Protein AF-A0A956H972-F1 (afdb_monomer_lite)

Sequence (241 aa):
MAEITTPSLDDAKDNWLVYADALQSAGDPRGELIILNQAVADGSSAADRDAYLDRNADAIFGGLAQHRGAVEIDWKYCVPRCLTLDVGAKDNAAALMKALLGSPLAAAMQTLRVVAKTSLGDRVELGPALSQLKQGLPRSCAELELVDERAKRSRIMSSSDYDPGRNLVDFGKLGALWAIPHLRRLHLWVADTEQVDVGTIDAPELRDFSLLGLRWAEPYNGPTTLGEALGAASWPKLQRL

Secondary structure (DSSP, 8-state):
----PPPPTTS-HHHHHHHHHHHHHTT-THHHHHHHHHHHHTT--THHHHHHHHHTHHHHHGGGGGGGGGEEEEEETTEEEEEEEEEETTS-HHHHHHHHHTSTTGGG--EEEEEEE-GGG--EE-HHHHHHHHHH--TT--EEEEEEHHHHH--SPPPTT----S--EE--BTHHHHT-TT--EEEEEEEEGGG-B--S-B-TT--EEEEEEEE----TTS--HHHHHHHT-B-TT--B-

pLDDT: mean 90.23, std 10.41, range [48.62, 98.56]

Structure (mmCIF, N/CA/C/O backbone):
data_AF-A0A956H972-F1
#
_entry.id   AF-A0A956H972-F1
#
loop_
_atom_site.group_PDB
_atom_site.id
_atom_site.type_symbol
_atom_site.label_atom_id
_atom_site.label_alt_id
_atom_site.label_comp_id
_atom_site.label_asym_id
_atom_site.label_entity_id
_atom_site.label_seq_id
_atom_site.pdbx_PDB_ins_code
_atom_site.Cartn_x
_atom_site.Cartn_y
_atom_site.Cartn_z
_atom_site.occupancy
_atom_site.B_iso_or_equiv
_atom_site.auth_seq_id
_atom_site.auth_comp_id
_atom_site.auth_asym_id
_atom_site.auth_atom_id
_atom_site.pdbx_PDB_model_num
ATOM 1 N N . MET A 1 1 ? -15.464 -17.353 26.629 1.00 53.91 1 MET A N 1
ATOM 2 C CA . MET A 1 1 ? -15.310 -15.963 26.151 1.00 53.91 1 MET A CA 1
ATOM 3 C C . MET A 1 1 ? -16.258 -15.788 24.983 1.00 53.91 1 MET A C 1
ATOM 5 O O . MET A 1 1 ? -16.292 -16.688 24.154 1.00 53.91 1 MET A O 1
ATOM 9 N N . ALA A 1 2 ? -17.072 -14.730 24.963 1.00 63.72 2 ALA A N 1
ATOM 10 C CA . ALA A 1 2 ? -17.919 -14.442 23.807 1.00 63.72 2 ALA A CA 1
ATOM 11 C C . ALA A 1 2 ? -17.026 -14.136 22.596 1.00 63.72 2 ALA A C 1
ATOM 13 O O . ALA A 1 2 ? -16.004 -13.466 22.740 1.00 63.72 2 ALA A O 1
ATOM 14 N N . GLU A 1 3 ? -17.378 -14.671 21.433 1.00 79.00 3 GLU A N 1
ATOM 15 C CA . GLU A 1 3 ? -16.667 -14.395 20.189 1.00 79.00 3 GLU A CA 1
ATOM 16 C C . GLU A 1 3 ? -16.959 -12.950 19.767 1.00 79.00 3 GLU A C 1
ATOM 18 O O . GLU A 1 3 ? -18.101 -12.597 19.467 1.00 79.00 3 GLU A O 1
ATOM 23 N N . ILE A 1 4 ? -15.940 -12.087 19.805 1.00 83.75 4 ILE A N 1
ATOM 24 C CA . ILE A 1 4 ? -16.077 -10.696 19.370 1.00 83.75 4 ILE A CA 1
ATOM 25 C C . ILE A 1 4 ? -16.074 -10.699 17.839 1.00 83.75 4 ILE A C 1
ATOM 27 O O . ILE A 1 4 ? -15.031 -10.877 17.212 1.00 83.75 4 ILE A O 1
ATOM 31 N N . THR A 1 5 ? -17.247 -10.530 17.234 1.00 88.69 5 THR A N 1
ATOM 32 C CA . THR A 1 5 ? -17.393 -10.519 15.772 1.00 88.69 5 THR A CA 1
ATOM 33 C C . THR A 1 5 ? -17.036 -9.140 15.227 1.00 88.69 5 THR A C 1
ATOM 35 O O . THR A 1 5 ? -17.632 -8.142 15.626 1.00 88.69 5 THR A O 1
ATOM 38 N N . THR A 1 6 ? -16.069 -9.076 14.311 1.00 91.12 6 THR A N 1
ATOM 39 C CA . THR A 1 6 ? -15.713 -7.829 13.625 1.00 91.12 6 THR A CA 1
ATOM 40 C C . THR A 1 6 ? -16.837 -7.407 12.666 1.00 91.12 6 THR A C 1
ATOM 42 O O . THR A 1 6 ? -17.263 -8.237 11.859 1.00 91.12 6 THR A O 1
ATOM 45 N N . PRO A 1 7 ? -17.307 -6.145 12.713 1.00 93.31 7 PRO A N 1
ATOM 46 C CA . PRO A 1 7 ? -18.284 -5.628 11.758 1.00 93.31 7 PRO A CA 1
ATOM 47 C C . PRO A 1 7 ? -17.755 -5.639 10.319 1.00 93.31 7 PRO A C 1
ATOM 49 O O . PRO A 1 7 ? -16.543 -5.631 10.079 1.00 93.31 7 PRO A O 1
ATOM 52 N N . SER A 1 8 ? -18.664 -5.593 9.345 1.00 91.31 8 SER A N 1
ATOM 53 C CA . SER A 1 8 ? -18.277 -5.311 7.964 1.00 91.31 8 SER A CA 1
ATOM 54 C C . SER A 1 8 ? -17.708 -3.898 7.864 1.00 91.31 8 SER A C 1
ATOM 56 O O . SER A 1 8 ? -18.135 -2.978 8.564 1.00 91.31 8 SER A O 1
ATOM 58 N N . LEU A 1 9 ? -16.762 -3.688 6.947 1.00 88.12 9 LEU A N 1
ATOM 59 C CA . LEU A 1 9 ? -16.159 -2.373 6.752 1.00 88.12 9 LEU A CA 1
ATOM 60 C C . LEU A 1 9 ? -17.193 -1.304 6.371 1.00 88.12 9 LEU A C 1
ATOM 62 O O . LEU A 1 9 ? -16.989 -0.132 6.671 1.00 88.12 9 LEU A O 1
ATOM 66 N N . ASP A 1 10 ? -18.288 -1.697 5.724 1.00 89.88 10 ASP A N 1
ATOM 67 C CA . ASP A 1 10 ? -19.357 -0.795 5.284 1.00 89.88 10 ASP A CA 1
ATOM 68 C C . ASP A 1 10 ? -20.546 -0.730 6.253 1.00 89.88 10 ASP A C 1
ATOM 70 O O . ASP A 1 10 ? -21.544 -0.076 5.953 1.00 89.88 10 ASP A O 1
ATOM 74 N N . ASP A 1 11 ? -20.439 -1.375 7.418 1.00 92.75 11 ASP A N 1
ATOM 75 C CA . ASP A 1 11 ? -21.449 -1.258 8.467 1.00 92.75 11 ASP A CA 1
ATOM 76 C C . ASP A 1 11 ? -21.508 0.160 9.047 1.00 92.75 11 ASP A C 1
ATOM 78 O O . ASP A 1 11 ? -20.558 0.945 8.982 1.00 92.75 11 ASP A O 1
ATOM 82 N N . ALA A 1 12 ? -22.649 0.476 9.663 1.00 92.56 12 ALA A N 1
ATOM 83 C CA . ALA A 1 12 ? -22.855 1.745 10.341 1.00 92.56 12 ALA A CA 1
ATOM 84 C C . ALA A 1 12 ? -21.833 1.965 11.471 1.00 92.56 12 ALA A C 1
ATOM 86 O O . ALA A 1 12 ? -21.419 1.027 12.156 1.00 92.56 12 ALA A O 1
ATOM 87 N N . LYS A 1 13 ? -21.497 3.238 11.710 1.00 92.12 13 LYS A N 1
ATOM 88 C CA . LYS A 1 13 ? -20.604 3.692 12.790 1.00 92.12 13 LYS A CA 1
ATOM 89 C C . LYS A 1 13 ? -20.943 3.061 14.145 1.00 92.12 13 LYS A C 1
ATOM 91 O O . LYS A 1 13 ? -20.033 2.638 14.849 1.00 92.12 13 LYS A O 1
ATOM 96 N N . ASP A 1 14 ? -22.224 2.947 14.483 1.00 94.12 14 ASP A N 1
ATOM 97 C CA . ASP A 1 14 ? -22.667 2.415 15.777 1.00 94.12 14 ASP A CA 1
ATOM 98 C C . ASP A 1 14 ? -22.217 0.963 16.002 1.00 94.12 14 ASP A C 1
ATOM 100 O O . ASP A 1 14 ? -21.806 0.613 17.107 1.00 94.12 14 ASP A O 1
ATOM 104 N N . ASN A 1 15 ? -22.181 0.134 14.950 1.00 94.94 15 ASN A N 1
ATOM 105 C CA . ASN A 1 15 ? -21.679 -1.241 15.048 1.00 94.94 15 ASN A CA 1
ATOM 106 C C . ASN A 1 15 ? -20.182 -1.264 15.387 1.00 94.94 15 ASN A C 1
ATOM 108 O O . ASN A 1 15 ? -19.725 -2.106 16.161 1.00 94.94 15 ASN A O 1
ATOM 112 N N . TRP A 1 16 ? -19.418 -0.322 14.832 1.00 95.81 16 TRP A N 1
ATOM 113 C CA . TRP A 1 16 ? -17.992 -0.173 15.113 1.00 95.81 16 TRP A CA 1
ATOM 114 C C . TRP A 1 16 ? -17.720 0.343 16.525 1.00 95.81 16 TRP A C 1
ATOM 116 O O . TRP A 1 16 ? -16.741 -0.084 17.130 1.00 95.81 16 TRP A O 1
ATOM 126 N N . LEU A 1 17 ? -18.588 1.197 17.076 1.00 94.88 17 LEU A N 1
ATOM 127 C CA . LEU A 1 17 ? -18.485 1.644 18.468 1.00 94.88 17 LEU A CA 1
ATOM 128 C C . LEU A 1 17 ? -18.781 0.503 19.452 1.00 94.88 17 LEU A C 1
ATOM 130 O O . LEU A 1 17 ? -18.014 0.293 20.384 1.00 94.88 17 LEU A O 1
ATOM 134 N N . VAL A 1 18 ? -19.806 -0.314 19.189 1.00 95.50 18 VAL A N 1
ATOM 135 C CA . VAL A 1 18 ? -20.079 -1.524 19.991 1.00 95.50 18 VAL A CA 1
ATOM 136 C C . VAL A 1 18 ? -18.899 -2.501 19.938 1.00 95.50 18 VAL A C 1
ATOM 138 O O . VAL A 1 18 ? -18.508 -3.084 20.950 1.00 95.50 18 VAL A O 1
ATOM 141 N N . TYR A 1 19 ? -18.298 -2.673 18.759 1.00 96.06 19 TYR A N 1
ATOM 142 C CA . TYR A 1 19 ? -17.095 -3.487 18.603 1.00 96.06 19 TYR A CA 1
ATOM 143 C C . TYR A 1 19 ? -15.891 -2.895 19.356 1.00 96.06 19 TYR A C 1
ATOM 145 O O . TYR A 1 19 ? -15.133 -3.645 19.973 1.00 96.06 19 TYR A O 1
ATOM 153 N N . ALA A 1 20 ? -15.735 -1.568 19.366 1.00 96.69 20 ALA A N 1
ATOM 154 C CA . ALA A 1 20 ? -14.693 -0.882 20.126 1.00 96.69 20 ALA A CA 1
ATOM 155 C C . ALA A 1 20 ? -14.811 -1.141 21.636 1.00 96.69 20 ALA A C 1
ATOM 157 O O . ALA A 1 20 ? -13.814 -1.515 22.256 1.00 96.69 20 ALA A O 1
ATOM 158 N N . ASP A 1 21 ? -16.018 -1.048 22.200 1.00 96.75 21 ASP A N 1
ATOM 159 C CA . ASP A 1 21 ? -16.278 -1.333 23.618 1.00 96.75 21 ASP A CA 1
ATOM 160 C C . ASP A 1 21 ? -15.932 -2.786 23.979 1.00 96.75 21 ASP A C 1
ATOM 162 O O . ASP A 1 21 ? -15.329 -3.068 25.022 1.00 96.75 21 ASP A O 1
ATOM 166 N N . ALA A 1 22 ? -16.274 -3.731 23.097 1.00 95.88 22 ALA A N 1
ATOM 167 C CA . ALA A 1 22 ? -15.943 -5.140 23.284 1.00 95.88 22 ALA A CA 1
ATOM 168 C C . ALA A 1 22 ? -14.423 -5.383 23.253 1.00 95.88 22 ALA A C 1
ATOM 170 O O . ALA A 1 22 ? -13.904 -6.136 24.081 1.00 95.88 22 ALA A O 1
ATOM 171 N N . LEU A 1 23 ? -13.701 -4.721 22.342 1.00 95.75 23 LEU A N 1
ATOM 172 C CA . LEU A 1 23 ? -12.239 -4.781 22.264 1.00 95.75 23 LEU A CA 1
ATOM 173 C C . LEU A 1 23 ? -11.574 -4.170 23.502 1.00 95.75 23 LEU A C 1
ATOM 175 O O . LEU A 1 23 ? -10.694 -4.798 24.090 1.00 95.75 23 LEU A O 1
ATOM 179 N N . GLN A 1 24 ? -12.022 -2.994 23.948 1.00 95.56 24 GLN A N 1
ATOM 180 C CA . GLN A 1 24 ? -11.514 -2.357 25.166 1.00 95.56 24 GLN A CA 1
ATOM 181 C C . GLN A 1 24 ? -11.760 -3.227 26.404 1.00 95.56 24 GLN A C 1
ATOM 183 O O . GLN A 1 24 ? -10.857 -3.405 27.220 1.00 95.56 24 GLN A O 1
ATOM 188 N N . SER A 1 25 ? -12.942 -3.844 26.511 1.00 95.75 25 SER A N 1
ATOM 189 C CA . SER A 1 25 ? -13.268 -4.783 27.595 1.00 95.75 25 SER A CA 1
ATOM 190 C C . SER A 1 25 ? -12.353 -6.014 27.607 1.00 95.75 25 SER A C 1
ATOM 192 O O . SER A 1 25 ? -12.127 -6.608 28.660 1.00 95.75 25 SER A O 1
ATOM 194 N N . ALA A 1 26 ? -11.805 -6.391 26.448 1.00 94.44 26 ALA A N 1
ATOM 195 C CA . ALA A 1 26 ? -10.825 -7.464 26.300 1.00 94.44 26 ALA A CA 1
ATOM 196 C C . ALA A 1 26 ? -9.361 -6.994 26.442 1.00 94.44 26 ALA A C 1
ATOM 198 O O . ALA A 1 26 ? -8.452 -7.820 26.361 1.00 94.44 26 ALA A O 1
ATOM 199 N N . GLY A 1 27 ? -9.118 -5.695 26.656 1.00 94.38 27 GLY A N 1
ATOM 200 C CA . GLY A 1 27 ? -7.778 -5.108 26.736 1.00 94.38 27 GLY A CA 1
ATOM 201 C C . GLY A 1 27 ? -7.071 -4.960 25.385 1.00 94.38 27 GLY A C 1
ATOM 202 O O . GLY A 1 27 ? -5.849 -4.825 25.349 1.00 94.38 27 GLY A O 1
ATOM 203 N N . ASP A 1 28 ? -7.808 -5.003 24.274 1.00 94.81 28 ASP A N 1
ATOM 204 C CA . ASP A 1 28 ? -7.251 -4.859 22.931 1.00 94.81 28 ASP A CA 1
ATOM 205 C C . ASP A 1 28 ? -7.135 -3.370 22.539 1.00 94.81 28 ASP A C 1
ATOM 207 O O . ASP A 1 28 ? -8.152 -2.663 22.497 1.00 94.81 28 ASP A O 1
ATOM 211 N N . PRO A 1 29 ? -5.927 -2.870 22.202 1.00 95.81 29 PRO A N 1
ATOM 212 C CA . PRO A 1 29 ? -5.709 -1.455 21.895 1.00 95.81 29 PRO A CA 1
ATOM 213 C C . PRO A 1 29 ? -6.424 -0.985 20.622 1.00 95.81 29 PRO A C 1
ATOM 215 O O . PRO A 1 29 ? -6.597 0.215 20.403 1.00 95.81 29 PRO A O 1
ATOM 218 N N . ARG A 1 30 ? -6.886 -1.908 19.771 1.00 95.38 30 ARG A N 1
ATOM 219 C CA . ARG A 1 30 ? -7.672 -1.558 18.584 1.00 95.38 30 ARG A CA 1
ATOM 220 C C . ARG A 1 30 ? -9.007 -0.914 18.951 1.00 95.38 30 ARG A C 1
ATOM 222 O O . ARG A 1 30 ? -9.506 -0.133 18.151 1.00 95.38 30 ARG A O 1
ATOM 229 N N . GLY A 1 31 ? -9.560 -1.196 20.135 1.00 96.56 31 GLY A N 1
ATOM 230 C CA . GLY A 1 31 ? -10.814 -0.589 20.586 1.00 96.56 31 GLY A CA 1
ATOM 231 C C . GLY A 1 31 ? -10.709 0.933 20.707 1.00 96.56 31 GLY A C 1
ATOM 232 O O . GLY A 1 31 ? -11.455 1.658 20.060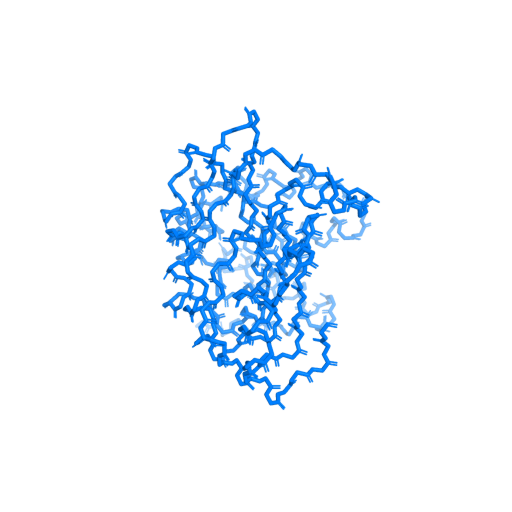 1.00 96.56 31 GLY A O 1
ATOM 233 N N . GLU A 1 32 ? -9.702 1.429 21.428 1.00 97.44 32 GLU A N 1
ATOM 234 C CA . GLU A 1 32 ? -9.441 2.872 21.534 1.00 97.44 32 GLU A CA 1
ATOM 235 C C . GLU A 1 32 ? -9.052 3.490 20.182 1.00 97.44 32 GLU A C 1
ATOM 237 O O . GLU A 1 32 ? -9.477 4.596 19.851 1.00 97.44 32 GLU A O 1
ATOM 242 N N . LEU A 1 33 ? -8.298 2.759 19.351 1.00 96.56 33 LEU A N 1
ATOM 243 C CA . LEU A 1 33 ? -7.940 3.232 18.014 1.00 96.56 33 LEU A CA 1
ATOM 244 C C . LEU A 1 33 ? -9.177 3.516 17.143 1.00 96.56 33 LEU A C 1
ATOM 246 O O . LEU A 1 33 ? -9.157 4.478 16.374 1.00 96.56 33 LEU A O 1
ATOM 250 N N . ILE A 1 34 ? -10.251 2.724 17.264 1.00 96.94 34 ILE A N 1
ATOM 251 C CA . ILE A 1 34 ? -11.520 2.983 16.560 1.00 96.94 34 ILE A CA 1
ATOM 252 C C . ILE A 1 34 ? -12.095 4.336 16.984 1.00 96.94 34 ILE A C 1
ATOM 254 O O . ILE A 1 34 ? -12.459 5.133 16.118 1.00 96.94 34 ILE A O 1
ATOM 258 N N . ILE A 1 35 ? -12.139 4.610 18.291 1.00 96.75 35 ILE A N 1
ATOM 259 C CA . ILE A 1 35 ? -12.663 5.866 18.843 1.00 96.75 35 ILE A CA 1
ATOM 260 C C . ILE A 1 35 ? -11.839 7.059 18.350 1.00 96.75 35 ILE A C 1
ATOM 262 O O . ILE A 1 35 ? -12.397 8.042 17.860 1.00 96.75 35 ILE A O 1
ATOM 266 N N . LEU A 1 36 ? -10.509 6.954 18.399 1.00 96.69 36 LEU A N 1
ATOM 267 C CA . LEU A 1 36 ? -9.606 8.022 17.967 1.00 96.69 36 LEU A CA 1
ATOM 268 C C . LEU A 1 36 ? -9.698 8.282 16.458 1.00 96.69 36 LEU A C 1
ATOM 270 O O . LEU A 1 36 ? -9.784 9.434 16.035 1.00 96.69 36 LEU A O 1
ATOM 274 N N . ASN A 1 37 ? -9.744 7.237 15.627 1.00 95.38 37 ASN A N 1
ATOM 275 C CA . ASN A 1 37 ? -9.936 7.405 14.184 1.00 95.38 37 ASN A CA 1
ATOM 276 C C . ASN A 1 37 ? -11.311 7.987 13.844 1.00 95.38 37 ASN A C 1
ATOM 278 O O . ASN A 1 37 ? -11.423 8.783 12.912 1.00 95.38 37 ASN A O 1
ATOM 282 N N . GLN A 1 38 ? -12.344 7.646 14.613 1.00 93.81 38 GLN A N 1
ATOM 283 C CA . GLN A 1 38 ? -13.660 8.249 14.458 1.00 93.81 38 GLN A CA 1
ATOM 284 C C . GLN A 1 38 ? -13.651 9.740 14.815 1.00 93.81 38 GLN A C 1
ATOM 286 O O . GLN A 1 38 ? -14.208 10.540 14.069 1.00 93.81 38 GLN A O 1
ATOM 291 N N . ALA A 1 39 ? -12.981 10.132 15.901 1.00 94.06 39 ALA A N 1
ATOM 292 C CA . ALA A 1 39 ? -12.839 11.537 16.272 1.00 94.06 39 ALA A CA 1
ATOM 293 C C . ALA A 1 39 ? -12.112 12.345 15.184 1.00 94.06 39 ALA A C 1
ATOM 295 O O . ALA A 1 39 ? -12.525 13.464 14.877 1.00 94.06 39 ALA A O 1
ATOM 296 N N . VAL A 1 40 ? -11.069 11.774 14.567 1.00 94.56 40 VAL A N 1
ATOM 297 C CA . VAL A 1 40 ? -10.359 12.383 13.426 1.00 94.56 40 VAL A CA 1
ATOM 298 C C . VAL A 1 40 ? -11.276 12.521 12.209 1.00 94.56 40 VAL A C 1
ATOM 300 O O . VAL A 1 40 ? -11.302 13.580 11.585 1.00 94.56 40 VAL A O 1
ATOM 303 N N . ALA A 1 41 ? -12.063 11.490 11.886 1.00 91.25 41 ALA A N 1
ATOM 304 C CA . ALA A 1 41 ? -13.043 11.552 10.800 1.00 91.25 41 ALA A CA 1
ATOM 305 C C . ALA A 1 41 ? -14.127 12.621 11.041 1.00 91.25 41 ALA A C 1
ATOM 307 O O . ALA A 1 41 ? -14.580 13.256 10.092 1.00 91.25 41 ALA A O 1
ATOM 308 N N . ASP A 1 42 ? -14.482 12.863 12.306 1.00 92.81 42 ASP A N 1
ATOM 309 C CA . ASP A 1 42 ? -15.418 13.911 12.731 1.00 92.81 42 ASP A CA 1
ATOM 310 C C . ASP A 1 42 ? -14.758 15.313 12.812 1.00 92.81 42 ASP A C 1
ATOM 312 O O . ASP A 1 42 ? -15.407 16.284 13.202 1.00 92.81 42 ASP A O 1
ATOM 316 N N . GLY A 1 43 ? -13.484 15.448 12.415 1.00 93.88 43 GLY A N 1
ATOM 317 C CA . GLY A 1 43 ? -12.764 16.725 12.299 1.00 93.88 43 GLY A CA 1
ATOM 318 C C . GLY A 1 43 ? -11.789 17.051 13.436 1.00 93.88 43 GLY A C 1
ATOM 319 O O . GLY A 1 43 ? -11.241 18.154 13.467 1.00 93.88 43 GLY A O 1
ATOM 320 N N . SER A 1 44 ? -11.551 16.123 14.366 1.00 95.25 44 SER A N 1
ATOM 321 C CA . SER A 1 44 ? -10.557 16.306 15.433 1.00 95.25 44 SER A CA 1
ATOM 322 C C . SER A 1 44 ? -9.121 16.179 14.914 1.00 95.25 44 SER A C 1
ATOM 324 O O . SER A 1 44 ? -8.856 15.606 13.857 1.00 95.25 44 SER A O 1
ATOM 326 N N . SER A 1 45 ? -8.163 16.696 15.687 1.00 94.81 45 SER A N 1
ATOM 327 C CA . SER A 1 45 ? -6.738 16.540 15.381 1.00 94.81 45 SER A CA 1
ATOM 328 C C . SER A 1 45 ? -6.294 15.074 15.442 1.00 94.81 45 SER A C 1
ATOM 330 O O . SER A 1 45 ? -6.700 14.325 16.327 1.00 94.81 45 SER A O 1
ATOM 332 N N . ALA A 1 46 ? -5.385 14.690 14.545 1.00 94.31 46 ALA A N 1
ATOM 333 C CA . ALA A 1 46 ? -4.746 13.374 14.537 1.00 94.31 46 ALA A CA 1
ATOM 334 C C . ALA A 1 46 ? -3.723 13.156 15.669 1.00 94.31 46 ALA A C 1
ATOM 336 O O . ALA A 1 46 ? -3.299 12.024 15.885 1.00 94.31 46 ALA A O 1
ATOM 337 N N . ALA A 1 47 ? -3.338 14.205 16.404 1.00 96.00 47 ALA A N 1
ATOM 338 C CA . ALA A 1 47 ? -2.256 14.142 17.389 1.00 96.00 47 ALA A CA 1
ATOM 339 C C . ALA A 1 47 ? -2.481 13.080 18.482 1.00 96.00 47 ALA A C 1
ATOM 341 O O . ALA A 1 47 ? -1.562 12.323 18.794 1.00 96.00 47 ALA A O 1
ATOM 342 N N . ASP A 1 48 ? -3.699 12.979 19.022 1.00 95.81 48 ASP A N 1
ATOM 343 C CA . ASP A 1 48 ? -4.014 12.007 20.079 1.00 95.81 48 ASP A CA 1
ATOM 344 C C . ASP A 1 48 ? -3.988 10.567 19.554 1.00 95.81 48 ASP A C 1
ATOM 346 O O . ASP A 1 48 ? -3.468 9.668 20.220 1.00 95.81 48 ASP A O 1
ATOM 350 N N . ARG A 1 49 ? -4.480 10.355 18.325 1.00 95.62 49 ARG A N 1
ATOM 351 C CA . ARG A 1 49 ? -4.379 9.072 17.619 1.00 95.62 49 ARG A CA 1
ATOM 352 C C . ARG A 1 49 ? -2.923 8.677 17.416 1.00 95.62 49 ARG A C 1
ATOM 354 O O . ARG A 1 49 ? -2.559 7.542 17.703 1.00 95.62 49 ARG A O 1
ATOM 361 N N . ASP A 1 50 ? -2.099 9.590 16.921 1.00 94.94 50 ASP A N 1
ATOM 362 C CA . ASP A 1 50 ? -0.709 9.291 16.586 1.00 94.94 50 ASP A CA 1
ATOM 363 C C . ASP A 1 50 ? 0.102 8.991 17.857 1.00 94.94 50 ASP A C 1
ATOM 365 O O . ASP A 1 50 ? 0.767 7.959 17.932 1.00 94.94 50 ASP A O 1
ATOM 369 N N . ALA A 1 51 ? -0.086 9.776 18.924 1.00 95.75 51 ALA A N 1
ATOM 370 C CA . ALA A 1 51 ? 0.499 9.491 20.235 1.00 95.75 51 ALA A CA 1
ATOM 371 C C . ALA A 1 51 ? -0.008 8.167 20.846 1.00 95.75 51 ALA A C 1
ATOM 373 O O . ALA A 1 51 ? 0.705 7.500 21.602 1.00 95.75 51 ALA A O 1
ATOM 374 N N . TYR A 1 52 ? -1.252 7.769 20.565 1.00 96.50 52 TYR A N 1
ATOM 375 C CA . TYR A 1 52 ? -1.775 6.467 20.975 1.00 96.50 52 TYR A CA 1
ATOM 376 C C . TYR A 1 52 ? -1.135 5.313 20.195 1.00 96.50 52 TYR A C 1
ATOM 378 O O . TYR A 1 52 ? -0.758 4.310 20.806 1.00 96.50 52 TYR A O 1
ATOM 386 N N . LEU A 1 53 ? -0.975 5.461 18.877 1.00 95.38 53 LEU A N 1
ATOM 387 C CA . LEU A 1 53 ? -0.295 4.487 18.022 1.00 95.38 53 LEU A CA 1
ATOM 388 C C . LEU A 1 53 ? 1.155 4.277 18.466 1.00 95.38 53 LEU A C 1
ATOM 390 O O . LEU A 1 53 ? 1.590 3.131 18.534 1.00 95.38 53 LEU A O 1
ATOM 394 N N . ASP A 1 54 ? 1.867 5.344 18.829 1.00 94.19 54 ASP A N 1
ATOM 395 C CA . ASP A 1 54 ? 3.250 5.256 19.311 1.00 94.19 54 ASP A CA 1
ATOM 396 C C . ASP A 1 54 ? 3.349 4.503 20.644 1.00 94.19 54 ASP A C 1
ATOM 398 O O . ASP A 1 54 ? 4.199 3.630 20.813 1.00 94.19 54 ASP A O 1
ATOM 402 N N . ARG A 1 55 ? 2.437 4.776 21.587 1.00 96.31 55 ARG A N 1
ATOM 403 C CA . ARG A 1 55 ? 2.397 4.079 22.887 1.00 96.31 55 ARG A CA 1
ATOM 404 C C . ARG A 1 55 ? 2.031 2.600 22.776 1.00 96.31 55 ARG A C 1
ATOM 406 O O . ARG A 1 55 ? 2.409 1.825 23.648 1.00 96.31 55 ARG A O 1
ATOM 413 N N . ASN A 1 56 ? 1.299 2.216 21.731 1.00 96.19 56 ASN A N 1
ATOM 414 C CA . ASN A 1 56 ? 0.812 0.851 21.517 1.00 96.19 56 ASN A CA 1
ATOM 415 C C . ASN A 1 56 ? 1.439 0.200 20.275 1.00 96.19 56 ASN A C 1
ATOM 417 O O . ASN A 1 56 ? 0.851 -0.715 19.691 1.00 96.19 56 ASN A O 1
ATOM 421 N N . ALA A 1 57 ? 2.621 0.670 19.862 1.00 95.12 57 ALA A N 1
ATOM 422 C CA . ALA A 1 57 ? 3.214 0.305 18.583 1.00 95.12 57 ALA A CA 1
ATOM 423 C C . ALA A 1 57 ? 3.410 -1.213 18.445 1.00 95.12 57 ALA A C 1
ATOM 425 O O . ALA A 1 57 ? 2.995 -1.798 17.447 1.00 95.12 57 ALA A O 1
ATOM 426 N N . ASP A 1 58 ? 3.951 -1.876 19.466 1.00 94.75 58 ASP A N 1
ATOM 427 C CA . ASP A 1 58 ? 4.207 -3.320 19.420 1.00 94.75 58 ASP A CA 1
ATOM 428 C C . ASP A 1 58 ? 2.919 -4.139 19.264 1.00 94.75 58 ASP A C 1
ATOM 430 O O . ASP A 1 58 ? 2.879 -5.102 18.501 1.00 94.75 58 ASP A O 1
ATOM 434 N N . ALA A 1 59 ? 1.842 -3.739 19.941 1.00 94.38 59 ALA A N 1
ATOM 435 C CA . ALA A 1 59 ? 0.572 -4.455 19.891 1.00 94.38 59 ALA A CA 1
ATOM 436 C C . ALA A 1 59 ? -0.170 -4.243 18.560 1.00 94.38 59 ALA A C 1
ATOM 438 O O . ALA A 1 59 ? -0.809 -5.163 18.054 1.00 94.38 59 ALA A O 1
ATOM 439 N N . ILE A 1 60 ? -0.079 -3.041 17.983 1.00 94.50 60 ILE A N 1
ATOM 440 C CA . ILE A 1 60 ? -0.798 -2.679 16.754 1.00 94.50 60 ILE A CA 1
ATOM 441 C C . ILE A 1 60 ? -0.010 -3.096 15.507 1.00 94.50 60 ILE A C 1
ATOM 443 O O . ILE A 1 60 ? -0.573 -3.675 14.580 1.00 94.50 60 ILE A O 1
ATOM 447 N N . PHE A 1 61 ? 1.294 -2.821 15.477 1.00 94.94 61 PHE A N 1
ATOM 448 C CA . PHE A 1 61 ? 2.152 -3.017 14.308 1.00 94.94 61 PHE A CA 1
ATOM 449 C C . PHE A 1 61 ? 2.930 -4.335 14.357 1.00 94.94 61 PHE A C 1
ATOM 451 O O . PHE A 1 61 ? 3.390 -4.805 13.311 1.00 94.94 61 PHE A O 1
ATOM 458 N N . GLY A 1 62 ? 3.083 -4.960 15.528 1.00 94.69 62 GLY A N 1
ATOM 459 C CA . GLY A 1 62 ? 3.940 -6.133 15.690 1.00 94.69 62 GLY A CA 1
ATOM 460 C C . GLY A 1 62 ? 5.376 -5.824 15.263 1.00 94.69 62 GLY A C 1
ATOM 461 O O . GLY A 1 62 ? 5.922 -4.770 15.581 1.00 94.69 62 GLY A O 1
ATOM 462 N N . GLY A 1 63 ? 5.976 -6.706 14.459 1.00 92.69 63 GLY A N 1
ATOM 463 C CA . GLY A 1 63 ? 7.334 -6.506 13.933 1.00 92.69 63 GLY A CA 1
ATOM 464 C C . GLY A 1 63 ? 7.517 -5.242 13.078 1.00 92.69 63 GLY A C 1
ATOM 465 O O . GLY A 1 63 ? 8.642 -4.775 12.923 1.00 92.69 63 GLY A O 1
ATOM 466 N N . LEU A 1 64 ? 6.433 -4.652 12.560 1.00 95.06 64 LEU A N 1
ATOM 467 C CA . LEU A 1 64 ? 6.489 -3.411 11.783 1.00 95.06 64 LEU A CA 1
ATOM 468 C C . LEU A 1 64 ? 6.725 -2.164 12.657 1.00 95.06 64 LEU A C 1
ATOM 470 O O . LEU A 1 64 ? 7.094 -1.121 12.123 1.00 95.06 64 LEU A O 1
ATOM 474 N N . ALA A 1 65 ? 6.574 -2.256 13.986 1.00 95.69 65 ALA A N 1
ATOM 475 C CA . ALA A 1 65 ? 6.760 -1.128 14.906 1.00 95.69 65 ALA A CA 1
ATOM 476 C C . ALA A 1 65 ? 8.140 -0.459 14.753 1.00 95.69 65 ALA A C 1
ATOM 478 O O . ALA A 1 65 ? 8.246 0.766 14.742 1.00 95.69 65 ALA A O 1
ATOM 479 N N . GLN A 1 66 ? 9.190 -1.256 14.523 1.00 94.06 66 GLN A N 1
ATOM 480 C CA . GLN A 1 66 ? 10.566 -0.774 14.330 1.00 94.06 66 GLN A CA 1
ATOM 481 C C . GLN A 1 66 ? 10.756 0.051 13.046 1.00 94.06 66 GLN A C 1
ATOM 483 O O . GLN A 1 66 ? 11.751 0.757 12.899 1.00 94.06 66 GLN A O 1
ATOM 488 N N . HIS A 1 67 ? 9.798 -0.022 12.122 1.00 94.69 67 HIS A N 1
ATOM 489 C CA . HIS A 1 67 ? 9.829 0.644 10.824 1.00 94.69 67 HIS A CA 1
ATOM 490 C C . HIS A 1 67 ? 8.680 1.647 10.661 1.00 94.69 67 HIS A C 1
ATOM 492 O O . HIS A 1 67 ? 8.326 2.009 9.541 1.00 94.69 67 HIS A O 1
ATOM 498 N N . ARG A 1 68 ? 8.095 2.127 11.769 1.00 91.50 68 ARG A N 1
ATOM 499 C CA . ARG A 1 68 ? 6.932 3.030 11.765 1.00 91.50 68 ARG A CA 1
ATOM 500 C C . ARG A 1 68 ? 7.119 4.260 10.872 1.00 91.50 68 ARG A C 1
ATOM 502 O O . ARG A 1 68 ? 6.184 4.636 10.1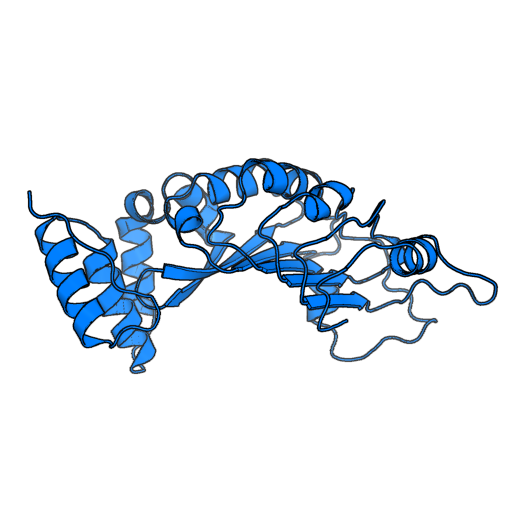74 1.00 91.50 68 ARG A O 1
ATOM 509 N N . GLY A 1 69 ? 8.316 4.849 10.865 1.00 92.62 69 GLY A N 1
ATOM 510 C CA . GLY A 1 69 ? 8.637 6.032 10.058 1.00 92.62 69 GLY A CA 1
ATOM 511 C C . GLY A 1 69 ? 8.633 5.800 8.542 1.00 92.62 69 GLY A C 1
ATOM 512 O O . GLY A 1 69 ? 8.579 6.765 7.791 1.00 92.62 69 GLY A O 1
ATOM 513 N N . ALA A 1 70 ? 8.660 4.542 8.096 1.00 94.94 70 ALA A N 1
ATOM 514 C CA . ALA A 1 70 ? 8.560 4.159 6.689 1.00 94.94 70 ALA A CA 1
ATOM 515 C C . ALA A 1 70 ? 7.115 3.837 6.264 1.00 94.94 70 ALA A C 1
ATOM 517 O O . ALA A 1 70 ? 6.893 3.387 5.144 1.00 94.94 70 ALA A O 1
ATOM 518 N N . VAL A 1 71 ? 6.130 3.993 7.159 1.00 95.44 71 VAL A N 1
ATOM 519 C CA . VAL A 1 71 ? 4.765 3.505 6.939 1.00 95.44 71 VAL A CA 1
ATOM 520 C C . VAL A 1 71 ? 3.732 4.595 7.194 1.00 95.44 71 VAL A C 1
ATOM 522 O O . VAL A 1 71 ? 3.533 5.043 8.326 1.00 95.44 71 VAL A O 1
ATOM 525 N N . GLU A 1 72 ? 2.970 4.926 6.160 1.00 95.81 72 GLU A N 1
ATOM 526 C CA . GLU A 1 72 ? 1.760 5.740 6.260 1.00 95.81 72 GLU A CA 1
ATOM 527 C C . GLU A 1 72 ? 0.525 4.837 6.160 1.00 95.81 72 GLU A C 1
ATOM 529 O O . GLU A 1 72 ? 0.491 3.892 5.369 1.00 95.81 72 GLU A O 1
ATOM 534 N N . ILE A 1 73 ? -0.496 5.109 6.975 1.00 95.69 73 ILE A N 1
ATOM 535 C CA . ILE A 1 73 ? -1.733 4.324 6.983 1.00 95.69 73 ILE A CA 1
ATOM 536 C C . ILE A 1 73 ? -2.921 5.256 6.848 1.00 95.69 73 ILE A C 1
ATOM 538 O O . ILE A 1 73 ? -3.125 6.159 7.658 1.00 95.69 73 ILE A O 1
ATOM 542 N N . ASP A 1 74 ? -3.728 4.958 5.846 1.00 94.94 74 ASP A N 1
ATOM 543 C CA . ASP A 1 74 ? -5.065 5.484 5.681 1.00 94.94 74 ASP A CA 1
ATOM 544 C C . ASP A 1 74 ? -6.060 4.516 6.332 1.00 94.94 74 ASP A C 1
ATOM 546 O O . ASP A 1 74 ? -6.203 3.358 5.921 1.00 94.94 74 ASP A O 1
ATOM 550 N N . TRP A 1 75 ? -6.699 4.985 7.399 1.00 93.19 75 TRP A N 1
ATOM 551 C CA . TRP A 1 75 ? -7.528 4.174 8.281 1.00 93.19 75 TRP A CA 1
ATOM 552 C C . TRP A 1 75 ? -9.009 4.264 7.922 1.00 93.19 75 TRP A C 1
ATOM 554 O O . TRP A 1 75 ? -9.535 5.335 7.626 1.00 93.19 75 TRP A O 1
ATOM 564 N N . LYS A 1 76 ? -9.717 3.147 8.094 1.00 91.50 76 LYS A N 1
ATOM 565 C CA . LYS A 1 76 ? -11.166 3.130 8.303 1.00 91.50 76 LYS A CA 1
ATOM 566 C C . LYS A 1 76 ? -11.443 2.359 9.593 1.00 91.50 76 LYS A C 1
ATOM 568 O O . LYS A 1 76 ? -11.199 1.157 9.665 1.00 91.50 76 LYS A O 1
ATOM 573 N N . TYR A 1 77 ? -11.878 3.074 10.632 1.00 92.50 77 TYR A N 1
ATOM 574 C CA . TYR A 1 77 ? -11.953 2.568 12.011 1.00 92.50 77 TYR A CA 1
ATOM 575 C C . TYR A 1 77 ? -10.587 2.062 12.499 1.00 92.50 77 TYR A C 1
ATOM 577 O O . TYR A 1 77 ? -9.691 2.873 12.685 1.00 92.50 77 TYR A O 1
ATOM 585 N N . CYS A 1 78 ? -10.369 0.757 12.660 1.00 91.62 78 CYS A N 1
ATOM 586 C CA . CYS A 1 78 ? -9.050 0.177 12.961 1.00 91.62 78 CYS A CA 1
ATOM 587 C C . CYS A 1 78 ? -8.469 -0.654 11.806 1.00 91.62 78 CYS A C 1
ATOM 589 O O . CYS A 1 78 ? -7.503 -1.389 12.004 1.00 91.62 78 CYS A O 1
ATOM 591 N N . VAL A 1 79 ? -9.075 -0.597 10.619 1.00 91.94 79 VAL A N 1
ATOM 592 C CA . VAL A 1 79 ? -8.664 -1.381 9.452 1.00 91.94 79 VAL A CA 1
ATOM 593 C C . VAL A 1 79 ? -7.832 -0.500 8.511 1.00 91.94 79 VAL A C 1
ATOM 595 O O . VAL A 1 79 ? -8.283 0.593 8.154 1.00 91.94 79 VAL A O 1
ATOM 598 N N . PRO A 1 80 ? -6.635 -0.944 8.081 1.00 94.06 80 PRO A N 1
ATOM 599 C CA . PRO A 1 80 ? -5.863 -0.247 7.056 1.00 94.06 80 PRO A CA 1
ATOM 600 C C . PRO A 1 80 ? -6.574 -0.339 5.701 1.00 94.06 80 PRO A C 1
ATOM 602 O O . PRO A 1 80 ? -6.583 -1.392 5.062 1.00 94.06 80 PRO A O 1
ATOM 605 N N . ARG A 1 81 ? -7.159 0.764 5.228 1.00 94.12 81 ARG A N 1
ATOM 606 C CA . ARG A 1 81 ? -7.692 0.822 3.861 1.00 94.12 81 ARG A CA 1
ATOM 607 C C . ARG A 1 81 ? -6.536 0.815 2.868 1.00 94.12 81 ARG A C 1
ATOM 609 O O . ARG A 1 81 ? -6.489 -0.023 1.977 1.00 94.12 81 ARG A O 1
ATOM 616 N N . CYS A 1 82 ? -5.571 1.703 3.077 1.00 97.00 82 CYS A N 1
ATOM 617 C CA . CYS A 1 82 ? -4.330 1.736 2.318 1.00 97.00 82 CYS A CA 1
ATOM 618 C C . CYS A 1 82 ? -3.150 1.815 3.281 1.00 97.00 82 CYS A C 1
ATOM 620 O O . CYS A 1 82 ? -3.084 2.717 4.116 1.00 97.00 82 CYS A O 1
ATOM 622 N N . LEU A 1 83 ? -2.204 0.894 3.137 1.00 97.44 83 LEU A N 1
ATOM 623 C CA . LEU A 1 83 ? -0.912 0.961 3.806 1.00 97.44 83 LEU A CA 1
ATOM 624 C C . LEU A 1 83 ? 0.130 1.342 2.756 1.00 97.44 83 LEU A C 1
ATOM 626 O O . LEU A 1 83 ? 0.305 0.647 1.755 1.00 97.44 83 LEU A O 1
ATOM 630 N N . THR A 1 84 ? 0.792 2.470 2.976 1.00 98.19 84 THR A N 1
ATOM 631 C CA . THR A 1 84 ? 1.886 2.948 2.135 1.00 98.19 84 THR A CA 1
ATOM 632 C C . THR A 1 84 ? 3.211 2.613 2.805 1.00 98.19 84 THR A C 1
ATOM 634 O O . THR A 1 84 ? 3.457 3.054 3.924 1.00 98.19 84 THR A O 1
ATOM 637 N N . LEU A 1 85 ? 4.048 1.834 2.124 1.00 98.12 85 LEU A N 1
ATOM 638 C CA . LEU A 1 85 ? 5.426 1.550 2.499 1.00 98.12 85 LEU A CA 1
ATOM 639 C C . LEU A 1 85 ? 6.365 2.427 1.670 1.00 98.12 85 LEU A C 1
ATOM 641 O O . LEU A 1 85 ? 6.502 2.237 0.459 1.00 98.12 85 LEU A O 1
ATOM 645 N N . ASP A 1 86 ? 7.031 3.351 2.340 1.00 97.69 86 ASP A N 1
ATOM 646 C CA . ASP A 1 86 ? 8.078 4.187 1.778 1.00 97.69 86 ASP A CA 1
ATOM 647 C C . ASP A 1 86 ? 9.424 3.452 1.870 1.00 97.69 86 ASP A C 1
ATOM 649 O O . ASP A 1 86 ? 9.830 3.001 2.939 1.00 97.69 86 ASP A O 1
ATOM 653 N N . VAL A 1 87 ? 10.123 3.319 0.743 1.00 97.62 87 VAL A N 1
ATOM 654 C CA . VAL A 1 87 ? 11.415 2.628 0.643 1.00 97.62 87 VAL A CA 1
ATOM 655 C C . VAL A 1 87 ? 12.443 3.585 0.055 1.00 97.62 87 VAL A C 1
ATOM 657 O O . VAL A 1 87 ? 12.315 4.026 -1.087 1.00 97.62 87 VAL A O 1
ATOM 660 N N . GLY A 1 88 ? 13.467 3.921 0.829 1.00 96.75 88 GLY A N 1
ATOM 661 C CA . GLY A 1 88 ? 14.619 4.703 0.399 1.00 96.75 88 GLY A CA 1
ATOM 662 C C . GLY A 1 88 ? 15.799 3.836 -0.041 1.00 96.75 88 GLY A C 1
ATOM 663 O O . GLY A 1 88 ? 15.841 2.626 0.161 1.00 96.75 88 GLY A O 1
ATOM 664 N N . ALA A 1 89 ? 16.816 4.480 -0.616 1.00 95.50 89 ALA A N 1
ATOM 665 C CA . ALA A 1 89 ? 17.999 3.808 -1.165 1.00 95.50 89 ALA A CA 1
ATOM 666 C C . ALA A 1 89 ? 18.846 3.050 -0.124 1.00 95.50 89 ALA A C 1
ATOM 668 O O . ALA A 1 89 ? 19.578 2.126 -0.465 1.00 95.50 89 ALA A O 1
ATOM 669 N N . LYS A 1 90 ? 18.772 3.453 1.150 1.00 94.50 90 LYS A N 1
ATOM 670 C CA . LYS A 1 90 ? 19.532 2.839 2.253 1.00 94.50 90 LYS A CA 1
ATOM 671 C C . LYS A 1 90 ? 18.745 1.765 2.995 1.00 94.50 90 LYS A C 1
ATOM 673 O O . LYS A 1 90 ? 19.294 1.123 3.890 1.00 94.50 90 LYS A O 1
ATOM 678 N N . ASP A 1 91 ? 17.474 1.592 2.653 1.00 96.06 91 ASP A N 1
ATOM 679 C CA . ASP A 1 91 ? 16.610 0.658 3.347 1.00 96.06 91 ASP A CA 1
ATOM 680 C C . ASP A 1 91 ? 16.817 -0.765 2.840 1.00 96.06 91 ASP A C 1
ATOM 682 O O . ASP A 1 91 ? 17.035 -1.022 1.656 1.00 96.06 91 ASP A O 1
ATOM 686 N N . ASN A 1 92 ? 16.671 -1.729 3.745 1.00 96.50 92 ASN A N 1
ATOM 687 C CA . ASN A 1 92 ? 16.551 -3.124 3.352 1.00 96.50 92 ASN A CA 1
ATOM 688 C C . ASN A 1 92 ? 15.101 -3.401 2.928 1.00 96.50 92 ASN A C 1
ATOM 690 O O . ASN A 1 92 ? 14.270 -3.810 3.743 1.00 96.50 92 ASN A O 1
ATOM 694 N N . ALA A 1 93 ? 14.805 -3.179 1.646 1.00 96.38 93 ALA A N 1
ATOM 695 C CA . ALA A 1 93 ? 13.462 -3.302 1.078 1.00 96.38 93 ALA A CA 1
ATOM 696 C C . ALA A 1 93 ? 12.807 -4.671 1.362 1.00 96.38 93 ALA A C 1
ATOM 698 O O . ALA A 1 93 ? 11.627 -4.745 1.709 1.00 96.38 93 ALA A O 1
ATOM 699 N N . ALA A 1 94 ? 13.575 -5.764 1.278 1.00 96.31 94 ALA A N 1
ATOM 700 C CA . ALA A 1 94 ? 13.071 -7.105 1.574 1.00 96.31 94 ALA A CA 1
ATOM 701 C C . ALA A 1 94 ? 12.697 -7.272 3.056 1.00 96.31 94 ALA A C 1
ATOM 703 O O . ALA A 1 94 ? 11.647 -7.838 3.361 1.00 96.31 94 ALA A O 1
ATOM 704 N N . ALA A 1 95 ? 13.526 -6.768 3.977 1.00 96.12 95 ALA A N 1
ATOM 705 C CA . ALA A 1 95 ? 13.235 -6.820 5.409 1.00 96.12 95 ALA A CA 1
ATOM 706 C C . ALA A 1 95 ? 12.011 -5.967 5.774 1.00 96.12 95 ALA A C 1
ATOM 708 O O . ALA A 1 95 ? 11.154 -6.443 6.517 1.00 96.12 95 ALA A O 1
ATOM 709 N N . LEU A 1 96 ? 11.889 -4.766 5.197 1.00 96.88 96 LEU A N 1
ATOM 710 C CA . LEU A 1 96 ? 10.722 -3.898 5.373 1.00 96.88 96 LEU A CA 1
ATOM 711 C C . LEU A 1 96 ? 9.432 -4.580 4.913 1.00 96.88 96 LEU A C 1
ATOM 713 O O . LEU A 1 96 ? 8.469 -4.665 5.673 1.00 96.88 96 LEU A O 1
ATOM 717 N N . MET A 1 97 ? 9.427 -5.122 3.692 1.00 97.38 97 MET A N 1
ATOM 718 C CA . MET A 1 97 ? 8.261 -5.828 3.165 1.00 97.38 97 MET A CA 1
ATOM 719 C C . MET A 1 97 ? 7.918 -7.054 4.015 1.00 97.38 97 MET A C 1
ATOM 721 O O . MET A 1 97 ? 6.753 -7.300 4.310 1.00 97.38 97 MET A O 1
ATOM 725 N N . LYS A 1 98 ? 8.923 -7.808 4.470 1.00 96.25 98 LYS A N 1
ATOM 726 C CA . LYS A 1 98 ? 8.707 -8.955 5.357 1.00 96.25 98 LYS A CA 1
ATOM 727 C C . LYS A 1 98 ? 8.095 -8.538 6.699 1.00 96.25 98 LYS A C 1
ATOM 729 O O . LYS A 1 98 ? 7.182 -9.210 7.172 1.00 96.25 98 LYS A O 1
ATOM 734 N N . ALA A 1 99 ? 8.570 -7.446 7.300 1.00 96.19 99 ALA A N 1
ATOM 735 C CA . ALA A 1 99 ? 8.009 -6.910 8.540 1.00 96.19 99 ALA A CA 1
ATOM 736 C C . ALA A 1 99 ? 6.555 -6.452 8.350 1.00 96.19 99 ALA A C 1
ATOM 738 O O . ALA A 1 99 ? 5.714 -6.720 9.205 1.00 96.19 99 ALA A O 1
ATOM 739 N N . LEU A 1 100 ? 6.249 -5.829 7.208 1.00 96.88 100 LEU A N 1
ATOM 740 C CA . LEU A 1 100 ? 4.896 -5.415 6.843 1.00 96.88 100 LEU A CA 1
ATOM 741 C C . LEU A 1 100 ? 3.970 -6.617 6.691 1.00 96.88 100 LEU A C 1
ATOM 743 O O . LEU A 1 100 ? 2.947 -6.670 7.363 1.00 96.88 100 LEU A O 1
ATOM 747 N N . LEU A 1 101 ? 4.329 -7.596 5.859 1.00 96.00 101 LEU A N 1
ATOM 748 C CA . LEU A 1 101 ? 3.491 -8.774 5.604 1.00 96.00 101 LEU A CA 1
ATOM 749 C C . LEU A 1 101 ? 3.320 -9.657 6.854 1.00 96.00 101 LEU A C 1
ATOM 751 O O . LEU A 1 101 ? 2.327 -10.369 6.967 1.00 96.00 101 LEU A O 1
ATOM 755 N N . GLY A 1 102 ? 4.262 -9.597 7.802 1.00 95.19 102 GLY A N 1
ATOM 756 C CA . GLY A 1 102 ? 4.164 -10.249 9.112 1.00 95.19 102 GLY A CA 1
ATOM 757 C C . GLY A 1 102 ? 3.430 -9.437 10.189 1.00 95.19 102 GLY A C 1
ATOM 758 O O . GLY A 1 102 ? 3.269 -9.927 11.305 1.00 95.19 102 GLY A O 1
ATOM 759 N N . SER A 1 103 ? 3.013 -8.203 9.894 1.00 95.25 103 SER A N 1
ATOM 760 C CA . SER A 1 103 ? 2.300 -7.333 10.832 1.00 95.25 103 SER A CA 1
ATOM 761 C C . SER A 1 103 ? 0.841 -7.773 11.012 1.00 95.25 103 SER A C 1
ATOM 763 O O . SER A 1 103 ? 0.206 -8.164 10.028 1.00 95.25 103 SER A O 1
ATOM 765 N N . PRO A 1 104 ? 0.241 -7.607 12.211 1.00 93.50 104 PRO A N 1
ATOM 766 C CA . PRO A 1 104 ? -1.205 -7.763 12.398 1.00 93.50 104 PRO A CA 1
ATOM 767 C C . PRO A 1 104 ? -2.040 -6.915 11.425 1.00 93.50 104 PRO A C 1
ATOM 769 O O . PRO A 1 104 ? -3.143 -7.307 11.047 1.00 93.50 104 PRO A O 1
ATOM 772 N N . LEU A 1 105 ? -1.500 -5.777 10.978 1.00 92.69 105 LEU A N 1
ATOM 773 C CA . LEU A 1 105 ? -2.158 -4.863 10.045 1.00 92.69 105 LEU A CA 1
ATOM 774 C C . LEU A 1 105 ? -2.316 -5.440 8.635 1.00 92.69 105 LEU A C 1
ATOM 776 O O . LEU A 1 105 ? -3.276 -5.097 7.946 1.00 92.69 105 LEU A O 1
ATOM 780 N N . ALA A 1 106 ? -1.414 -6.327 8.203 1.00 93.62 106 ALA A N 1
ATOM 781 C CA . ALA A 1 106 ? -1.475 -6.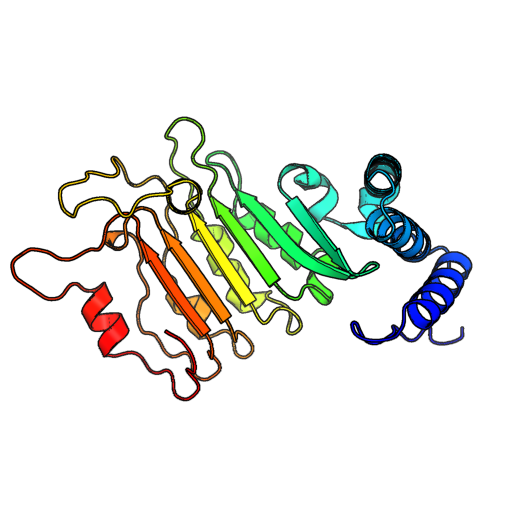895 6.861 1.00 93.62 106 ALA A CA 1
ATOM 782 C C . ALA A 1 106 ? -2.764 -7.698 6.656 1.00 93.62 106 ALA A C 1
ATOM 784 O O . ALA A 1 106 ? -3.408 -7.567 5.621 1.00 93.62 106 ALA A O 1
ATOM 785 N N . ALA A 1 107 ? -3.192 -8.465 7.662 1.00 92.19 107 ALA A N 1
ATOM 786 C CA . ALA A 1 107 ? -4.303 -9.412 7.550 1.00 92.19 107 ALA A CA 1
ATOM 787 C C . ALA A 1 107 ? -5.635 -8.801 7.074 1.00 92.19 107 ALA A C 1
ATOM 789 O O . ALA A 1 107 ? -6.446 -9.516 6.489 1.00 92.19 107 ALA A O 1
ATOM 790 N N . ALA A 1 108 ? -5.860 -7.508 7.328 1.00 90.06 108 ALA A N 1
ATOM 791 C CA . ALA A 1 108 ? -7.075 -6.794 6.937 1.00 90.06 108 ALA A CA 1
ATOM 792 C C . ALA A 1 108 ? -6.825 -5.653 5.935 1.00 90.06 108 ALA A C 1
ATOM 794 O O . ALA A 1 108 ? -7.765 -4.956 5.556 1.00 90.06 108 ALA A O 1
ATOM 795 N N . MET A 1 109 ? -5.578 -5.460 5.494 1.00 94.94 109 MET A N 1
ATOM 796 C CA . MET A 1 109 ? -5.212 -4.421 4.535 1.00 94.94 109 MET A CA 1
ATOM 797 C C . MET A 1 109 ? -5.915 -4.647 3.194 1.00 94.94 109 MET A C 1
ATOM 799 O O . MET A 1 109 ? -5.905 -5.770 2.685 1.00 94.94 109 MET A O 1
ATOM 803 N N . GLN A 1 110 ? -6.482 -3.588 2.611 1.00 95.25 110 GLN A N 1
ATOM 804 C CA . GLN A 1 110 ? -7.163 -3.655 1.307 1.00 95.25 110 GLN A CA 1
ATOM 805 C C . GLN A 1 110 ? -6.256 -3.251 0.142 1.00 95.25 110 GLN A C 1
ATOM 807 O O . GLN A 1 110 ? -6.261 -3.899 -0.908 1.00 95.25 110 GLN A O 1
ATOM 812 N N . THR A 1 111 ? -5.419 -2.241 0.368 1.00 98.00 111 THR A N 1
ATOM 813 C CA . THR A 1 111 ? -4.488 -1.702 -0.624 1.00 98.00 111 THR A CA 1
ATOM 814 C C . THR A 1 111 ? -3.087 -1.619 -0.049 1.00 98.00 111 THR A C 1
ATOM 816 O O . THR A 1 111 ? -2.887 -1.070 1.038 1.00 98.00 111 THR A O 1
ATOM 819 N N . LEU A 1 112 ? -2.116 -2.122 -0.808 1.00 98.50 112 LEU A N 1
ATOM 820 C CA . LEU A 1 112 ? -0.700 -1.914 -0.545 1.00 98.50 112 LEU A CA 1
ATOM 821 C C . LEU A 1 112 ? -0.138 -0.929 -1.563 1.00 98.50 112 LEU A C 1
ATOM 823 O O . LEU A 1 112 ? -0.196 -1.171 -2.767 1.00 98.50 112 LEU A O 1
ATOM 827 N N . ARG A 1 113 ? 0.465 0.155 -1.080 1.00 98.56 113 ARG A N 1
ATOM 828 C CA . ARG A 1 113 ? 1.245 1.079 -1.901 1.00 98.56 113 ARG A CA 1
ATOM 829 C C . ARG A 1 113 ? 2.713 0.977 -1.524 1.00 98.56 113 ARG A C 1
ATOM 831 O O . ARG A 1 113 ? 3.055 1.144 -0.363 1.00 98.56 113 ARG A O 1
ATOM 838 N N . VAL A 1 114 ? 3.586 0.742 -2.494 1.00 98.25 114 VAL A N 1
ATOM 839 C CA . VAL A 1 114 ? 5.041 0.736 -2.308 1.00 98.25 114 VAL A CA 1
ATOM 840 C C . VAL A 1 114 ? 5.622 1.932 -3.046 1.00 98.25 114 VAL A C 1
ATOM 842 O O . VAL A 1 114 ? 5.485 2.034 -4.264 1.00 98.25 114 VAL A O 1
ATOM 845 N N . VAL A 1 115 ? 6.255 2.845 -2.313 1.00 97.69 115 VAL A N 1
ATOM 846 C CA . VAL A 1 115 ? 6.803 4.092 -2.856 1.00 97.69 115 VAL A CA 1
ATOM 847 C C . VAL A 1 115 ? 8.319 4.073 -2.756 1.00 97.69 115 VAL A C 1
ATOM 849 O O . VAL A 1 115 ? 8.875 4.089 -1.662 1.00 97.69 115 VAL A O 1
ATOM 852 N N . ALA A 1 116 ? 9.002 4.106 -3.895 1.00 96.81 116 ALA A N 1
ATOM 853 C CA . ALA A 1 116 ? 10.431 4.368 -3.942 1.00 96.81 116 ALA A CA 1
ATOM 854 C C . ALA A 1 116 ? 10.702 5.863 -3.721 1.00 96.81 116 ALA A C 1
ATOM 856 O O . ALA A 1 116 ? 10.305 6.705 -4.532 1.00 96.81 116 ALA A O 1
ATOM 857 N N . LYS A 1 117 ? 11.399 6.189 -2.629 1.00 95.31 117 LYS A N 1
ATOM 858 C CA . LYS A 1 117 ? 11.844 7.542 -2.274 1.00 95.31 117 LYS A CA 1
ATOM 859 C C . LYS A 1 117 ? 13.253 7.778 -2.796 1.00 95.31 117 LYS A C 1
ATOM 861 O O . LYS A 1 117 ? 14.239 7.399 -2.166 1.00 95.31 117 LYS A O 1
ATOM 866 N N . THR A 1 118 ? 13.358 8.456 -3.929 1.00 90.25 118 THR A N 1
ATOM 867 C CA . THR A 1 118 ? 14.632 8.735 -4.609 1.00 90.25 118 THR A CA 1
ATOM 868 C C . THR A 1 118 ? 15.285 10.035 -4.124 1.00 90.25 118 THR A C 1
ATOM 870 O O . THR A 1 118 ? 15.884 10.772 -4.915 1.00 90.25 118 THR A O 1
ATOM 873 N N . SER A 1 119 ? 15.129 10.373 -2.838 1.00 79.75 119 SER A N 1
ATOM 874 C CA . SER A 1 119 ? 15.716 11.573 -2.229 1.00 79.75 119 SER A CA 1
ATOM 875 C C . SER A 1 119 ? 17.202 11.656 -2.587 1.00 79.75 119 SER A C 1
ATOM 877 O O . SER A 1 119 ? 17.928 10.696 -2.359 1.00 79.75 119 SER A O 1
ATOM 879 N N . LEU A 1 120 ? 17.662 12.796 -3.111 1.00 71.19 120 LEU A N 1
ATOM 880 C CA . LEU A 1 120 ? 19.078 13.068 -3.424 1.00 71.19 120 LEU A CA 1
ATOM 881 C C . LEU A 1 120 ? 19.673 12.321 -4.633 1.00 71.19 120 LEU A C 1
ATOM 883 O O . LEU A 1 120 ? 20.878 12.398 -4.850 1.00 71.19 120 LEU A O 1
ATOM 887 N N . GLY A 1 121 ? 18.852 11.677 -5.467 1.00 81.38 121 GLY A N 1
ATOM 888 C CA . GLY A 1 121 ? 19.340 11.059 -6.704 1.00 81.38 121 GLY A CA 1
ATOM 889 C C . GLY A 1 121 ? 19.937 9.661 -6.523 1.00 81.38 121 GLY A C 1
ATOM 890 O O . GLY A 1 121 ? 20.547 9.142 -7.457 1.00 81.38 121 GLY A O 1
ATOM 891 N N . ASP A 1 122 ? 19.763 9.055 -5.347 1.00 90.38 122 ASP A N 1
ATOM 892 C CA . ASP A 1 122 ? 20.197 7.687 -5.075 1.00 90.38 122 ASP A CA 1
ATOM 893 C C . ASP A 1 122 ? 19.218 6.662 -5.671 1.00 90.38 122 ASP A C 1
ATOM 895 O O . ASP A 1 122 ? 18.004 6.888 -5.737 1.00 90.38 122 ASP A O 1
ATOM 899 N N . ARG A 1 123 ? 19.756 5.512 -6.096 1.00 93.19 123 ARG A N 1
ATOM 900 C CA . ARG A 1 123 ? 18.966 4.400 -6.641 1.00 93.19 123 ARG A CA 1
ATOM 901 C C . ARG A 1 123 ? 18.293 3.607 -5.519 1.00 93.19 123 ARG A C 1
ATOM 903 O O . ARG A 1 123 ? 18.941 3.240 -4.545 1.00 93.19 123 ARG A O 1
ATOM 910 N N . VAL A 1 124 ? 17.015 3.296 -5.699 1.00 96.19 124 VAL A N 1
ATOM 911 C CA . VAL A 1 124 ? 16.180 2.478 -4.815 1.00 96.19 124 VAL A CA 1
ATOM 912 C C . VAL A 1 124 ? 15.907 1.130 -5.475 1.00 96.19 124 VAL A C 1
ATOM 914 O O . VAL A 1 124 ? 15.458 1.071 -6.620 1.00 96.19 124 VAL A O 1
ATOM 917 N N . GLU A 1 125 ? 16.137 0.043 -4.743 1.00 95.88 125 GLU A N 1
ATOM 918 C CA . GLU A 1 125 ? 15.888 -1.321 -5.214 1.00 95.88 125 GLU A CA 1
ATOM 919 C C . GLU A 1 125 ? 14.604 -1.885 -4.591 1.00 95.88 125 GLU A C 1
ATOM 921 O O . GLU A 1 125 ? 14.579 -2.297 -3.432 1.00 95.88 125 GLU A O 1
ATOM 926 N N . LEU A 1 126 ? 13.521 -1.925 -5.370 1.00 96.31 126 LEU A N 1
ATOM 927 C CA . LEU A 1 126 ? 12.242 -2.504 -4.953 1.00 96.31 126 LEU A CA 1
ATOM 928 C C . LEU A 1 126 ? 12.120 -3.992 -5.290 1.00 96.31 126 LEU A C 1
ATOM 930 O O . LEU A 1 126 ? 11.367 -4.695 -4.617 1.00 96.31 126 LEU A O 1
ATOM 934 N N . GLY A 1 127 ? 12.866 -4.498 -6.278 1.00 95.06 127 GLY A N 1
ATOM 935 C CA . GLY A 1 127 ? 12.839 -5.912 -6.677 1.00 95.06 127 GLY A CA 1
ATOM 936 C C . GLY A 1 127 ? 12.865 -6.909 -5.500 1.00 95.06 127 GLY A C 1
ATOM 937 O O . GLY A 1 127 ? 12.004 -7.795 -5.442 1.00 95.06 127 GLY A O 1
ATOM 938 N N . PRO A 1 128 ? 13.765 -6.752 -4.505 1.00 95.00 128 PRO A N 1
ATOM 939 C CA . PRO A 1 128 ? 13.783 -7.606 -3.318 1.00 95.00 128 PRO A CA 1
ATOM 940 C C . PRO A 1 128 ? 12.486 -7.565 -2.495 1.00 95.00 128 PRO A C 1
ATOM 942 O O . PRO A 1 128 ? 12.017 -8.619 -2.067 1.00 95.00 128 PRO A O 1
ATOM 945 N N . ALA A 1 129 ? 11.862 -6.395 -2.313 1.00 95.62 129 ALA A N 1
ATOM 946 C CA . ALA A 1 129 ? 10.561 -6.278 -1.647 1.00 95.62 129 ALA A CA 1
ATOM 947 C C . ALA A 1 129 ? 9.450 -6.961 -2.455 1.00 95.62 129 ALA A C 1
ATOM 949 O O . ALA A 1 129 ? 8.701 -7.775 -1.917 1.00 95.62 129 ALA A O 1
ATOM 950 N N . LEU A 1 130 ? 9.366 -6.686 -3.760 1.00 95.62 130 LEU A N 1
ATOM 951 C CA . LEU A 1 130 ? 8.292 -7.204 -4.613 1.00 95.62 130 LEU A CA 1
ATOM 952 C C . LEU A 1 130 ? 8.332 -8.729 -4.749 1.00 95.62 130 LEU A C 1
ATOM 954 O O . LEU A 1 130 ? 7.283 -9.369 -4.829 1.00 95.62 130 LEU A O 1
ATOM 958 N N . SER A 1 131 ? 9.521 -9.333 -4.661 1.00 93.81 131 SER A N 1
ATOM 959 C CA . SER A 1 131 ? 9.674 -10.792 -4.624 1.00 93.81 131 SER A CA 1
ATOM 960 C C . SER A 1 131 ? 8.937 -11.465 -3.451 1.00 93.81 131 SER A C 1
ATOM 962 O O . SER A 1 131 ? 8.549 -12.629 -3.562 1.00 93.81 131 SER A O 1
ATOM 964 N N . GLN A 1 132 ? 8.694 -10.743 -2.348 1.00 94.06 132 GLN A N 1
ATOM 965 C CA . GLN A 1 132 ? 8.000 -11.266 -1.164 1.00 94.06 132 GLN A CA 1
ATOM 966 C C . GLN A 1 132 ? 6.473 -11.326 -1.347 1.00 94.06 132 GLN A C 1
ATOM 968 O O . GLN A 1 132 ? 5.804 -12.142 -0.709 1.00 94.06 132 GLN A O 1
ATOM 973 N N . LEU A 1 133 ? 5.902 -10.501 -2.235 1.00 93.81 133 LEU A N 1
ATOM 974 C CA . LEU A 1 133 ? 4.448 -10.327 -2.357 1.00 93.81 133 LEU A CA 1
ATOM 975 C C . LEU A 1 133 ? 3.727 -11.605 -2.787 1.00 93.81 133 LEU A C 1
ATOM 977 O O . LEU A 1 133 ? 2.672 -11.926 -2.248 1.00 93.81 133 LEU A O 1
ATOM 981 N N . LYS A 1 134 ? 4.320 -12.388 -3.695 1.00 85.25 134 LYS A N 1
ATOM 982 C CA . LYS A 1 134 ? 3.712 -13.637 -4.183 1.00 85.25 134 LYS A CA 1
ATOM 983 C C . LYS A 1 134 ? 3.411 -14.634 -3.057 1.00 85.25 134 LYS A C 1
ATOM 985 O O . LYS A 1 134 ? 2.474 -15.417 -3.169 1.00 85.25 134 LYS A O 1
ATOM 990 N N . GLN A 1 135 ? 4.223 -14.636 -2.002 1.00 81.62 135 GLN A N 1
ATOM 991 C CA . GLN A 1 135 ? 4.116 -15.607 -0.911 1.00 81.62 135 GLN A CA 1
ATOM 992 C C . GLN A 1 135 ? 3.334 -15.072 0.289 1.00 81.62 135 GLN A C 1
ATOM 994 O O . GLN A 1 135 ? 2.815 -15.870 1.065 1.00 81.62 135 GLN A O 1
ATOM 999 N N . GLY A 1 136 ? 3.265 -13.748 0.453 1.00 88.06 136 GLY A N 1
ATOM 1000 C CA . GLY A 1 136 ? 2.759 -13.137 1.679 1.00 88.06 136 GLY A CA 1
ATOM 1001 C C . GLY A 1 136 ? 1.634 -12.124 1.507 1.00 88.06 136 GLY A C 1
ATOM 1002 O O . GLY A 1 136 ? 1.131 -11.664 2.528 1.00 88.06 136 GLY A O 1
ATOM 1003 N N . LEU A 1 137 ? 1.217 -11.764 0.283 1.00 95.06 137 LEU A N 1
ATOM 1004 C CA . LEU A 1 137 ? 0.124 -10.801 0.124 1.00 95.06 137 LEU A CA 1
ATOM 1005 C C . LEU A 1 137 ? -1.203 -11.411 0.633 1.00 95.06 137 LEU A C 1
ATOM 1007 O O . LEU A 1 137 ? -1.618 -12.476 0.157 1.00 95.06 137 LEU A O 1
ATOM 1011 N N . PRO A 1 138 ? -1.864 -10.776 1.616 1.00 95.31 138 PRO A N 1
ATOM 1012 C CA . PRO A 1 138 ? -3.071 -11.306 2.233 1.00 95.31 138 PRO A CA 1
ATOM 1013 C C . PRO A 1 138 ? -4.264 -11.172 1.289 1.00 95.31 138 PRO A C 1
ATOM 1015 O O . PRO A 1 138 ? -4.388 -10.186 0.575 1.00 95.31 138 PRO A O 1
ATOM 1018 N N . ARG A 1 139 ? -5.206 -12.125 1.350 1.00 95.25 139 ARG A N 1
ATOM 1019 C CA . ARG A 1 139 ? -6.388 -12.162 0.462 1.00 95.25 139 ARG A CA 1
ATOM 1020 C C . ARG A 1 139 ? -7.286 -10.925 0.544 1.00 95.25 139 ARG A C 1
ATOM 1022 O O . ARG A 1 139 ? -8.055 -10.686 -0.383 1.00 95.25 139 ARG A O 1
ATOM 1029 N N . SER A 1 140 ? -7.230 -10.190 1.654 1.00 94.56 140 SER A N 1
ATOM 1030 C CA . SER A 1 140 ? -7.920 -8.909 1.811 1.00 94.56 140 SER A CA 1
ATOM 1031 C C . SER A 1 140 ? -7.353 -7.833 0.882 1.00 94.56 140 SER A C 1
ATOM 1033 O O . SER A 1 140 ? -8.094 -6.938 0.481 1.00 94.56 140 SER A O 1
ATOM 1035 N N . CYS A 1 141 ? -6.070 -7.934 0.517 1.00 97.00 141 CYS A N 1
ATOM 1036 C CA . CYS A 1 141 ? -5.370 -6.951 -0.289 1.00 97.00 141 CYS A CA 1
ATOM 1037 C C . CYS A 1 141 ? -5.520 -7.263 -1.777 1.00 97.00 141 CYS A C 1
ATOM 1039 O O . CYS A 1 141 ? -4.778 -8.054 -2.354 1.00 97.00 141 CYS A O 1
ATOM 1041 N N . ALA A 1 142 ? -6.512 -6.639 -2.405 1.00 97.00 142 ALA A N 1
ATOM 1042 C CA . ALA A 1 142 ? -6.820 -6.841 -3.818 1.00 97.00 142 ALA A CA 1
ATOM 1043 C C . ALA A 1 142 ? -6.214 -5.760 -4.729 1.00 97.00 142 ALA A C 1
ATOM 1045 O O . ALA A 1 142 ? -6.421 -5.808 -5.946 1.00 97.00 142 ALA A O 1
ATOM 1046 N N . GLU A 1 143 ? -5.496 -4.790 -4.159 1.00 98.25 143 GLU A N 1
ATOM 1047 C CA . GLU A 1 143 ? -4.950 -3.634 -4.865 1.00 98.25 143 GLU A CA 1
ATOM 1048 C C . GLU A 1 143 ? -3.475 -3.417 -4.538 1.00 98.25 143 GLU A C 1
ATOM 1050 O O . GLU A 1 143 ? -3.091 -3.364 -3.366 1.00 98.25 143 GLU A O 1
ATOM 1055 N N . LEU A 1 144 ? -2.669 -3.240 -5.583 1.00 98.38 144 LEU A N 1
ATOM 1056 C CA . LEU A 1 144 ? -1.252 -2.931 -5.473 1.00 98.38 144 LEU A CA 1
ATOM 1057 C C . LEU A 1 144 ? -0.917 -1.668 -6.265 1.00 98.38 144 LEU A C 1
ATOM 1059 O O . LEU A 1 144 ? -1.264 -1.530 -7.437 1.00 98.38 144 LEU A O 1
ATOM 1063 N N . GLU A 1 145 ? -0.189 -0.770 -5.620 1.00 98.19 145 GLU A N 1
ATOM 1064 C CA . GLU A 1 145 ? 0.324 0.458 -6.207 1.00 98.19 145 GLU A CA 1
ATOM 1065 C C . GLU A 1 145 ? 1.852 0.472 -6.105 1.00 98.19 145 GLU A C 1
ATOM 1067 O O . GLU A 1 145 ? 2.392 0.434 -5.000 1.00 98.19 145 GLU A O 1
ATOM 1072 N N . LEU A 1 146 ? 2.561 0.543 -7.233 1.00 97.75 146 LEU A N 1
ATOM 1073 C CA . LEU A 1 146 ? 4.023 0.649 -7.265 1.00 97.75 146 LEU A CA 1
ATOM 1074 C C . LEU A 1 146 ? 4.423 2.018 -7.803 1.00 97.75 146 LEU A C 1
ATOM 1076 O O . LEU A 1 146 ? 4.095 2.364 -8.936 1.00 97.75 146 LEU A O 1
ATOM 1080 N N . VAL A 1 147 ? 5.111 2.808 -6.983 1.00 96.25 147 VAL A N 1
ATOM 1081 C CA . VAL A 1 147 ? 5.303 4.238 -7.230 1.00 96.25 147 VAL A CA 1
ATOM 1082 C C . VAL A 1 147 ? 6.783 4.603 -7.212 1.00 96.25 147 VAL A C 1
ATOM 1084 O O . VAL A 1 147 ? 7.430 4.539 -6.172 1.00 96.25 147 VAL A O 1
ATOM 1087 N N . ASP A 1 148 ? 7.296 5.098 -8.333 1.00 94.19 148 ASP A N 1
ATOM 1088 C CA . ASP A 1 148 ? 8.435 6.015 -8.358 1.00 94.19 148 ASP A CA 1
ATOM 1089 C C . ASP A 1 148 ? 7.930 7.402 -7.934 1.00 94.19 148 ASP A C 1
ATOM 1091 O O . ASP A 1 148 ? 7.065 7.993 -8.594 1.00 94.19 148 ASP A O 1
ATOM 1095 N N . GLU A 1 149 ? 8.433 7.943 -6.818 1.00 92.25 149 GLU A N 1
ATOM 1096 C CA . GLU A 1 149 ? 7.945 9.229 -6.312 1.00 92.25 149 GLU A CA 1
ATOM 1097 C C . GLU A 1 149 ? 8.104 10.377 -7.319 1.00 92.25 149 GLU A C 1
ATOM 1099 O O . GLU A 1 149 ? 7.312 11.323 -7.298 1.00 92.25 149 GLU A O 1
ATOM 1104 N N . ARG A 1 150 ? 9.091 10.297 -8.223 1.00 88.69 150 ARG A N 1
ATOM 1105 C CA . ARG A 1 150 ? 9.325 11.310 -9.260 1.00 88.69 150 ARG A CA 1
ATOM 1106 C C . ARG A 1 150 ? 8.163 11.342 -10.240 1.00 88.69 150 ARG A C 1
ATOM 1108 O O . ARG A 1 150 ? 7.684 12.423 -10.581 1.00 88.69 150 ARG A O 1
ATOM 1115 N N . ALA A 1 151 ? 7.669 10.164 -10.622 1.00 87.69 151 ALA A N 1
ATOM 1116 C CA . ALA A 1 151 ? 6.533 10.020 -11.522 1.00 87.69 151 ALA A CA 1
ATOM 1117 C C . ALA A 1 151 ? 5.260 10.618 -10.924 1.00 87.69 151 ALA A C 1
ATOM 1119 O O . ALA A 1 151 ? 4.567 11.395 -11.574 1.00 87.69 151 ALA A O 1
ATOM 1120 N N . LYS A 1 152 ? 5.003 10.340 -9.642 1.00 84.56 152 LYS A N 1
ATOM 1121 C CA . LYS A 1 152 ? 3.825 10.856 -8.932 1.00 84.56 152 LYS A CA 1
ATOM 1122 C C . LYS A 1 152 ? 3.877 12.369 -8.680 1.00 84.56 152 LYS A C 1
ATOM 1124 O O . LYS A 1 152 ? 2.830 13.006 -8.588 1.00 84.56 152 LYS A O 1
ATOM 1129 N N . ARG A 1 153 ? 5.073 12.953 -8.536 1.00 82.50 153 ARG A N 1
ATOM 1130 C CA . ARG A 1 153 ? 5.249 14.403 -8.328 1.00 82.50 153 ARG A CA 1
ATOM 1131 C C . ARG A 1 153 ? 5.112 15.215 -9.613 1.00 82.50 153 ARG A C 1
ATOM 1133 O O . ARG A 1 153 ? 4.772 16.397 -9.525 1.00 82.50 153 ARG A O 1
ATOM 1140 N N . SER A 1 154 ? 5.387 14.628 -10.778 1.00 74.69 154 SER A N 1
ATOM 1141 C CA . SER A 1 154 ? 5.260 15.369 -12.031 1.00 74.69 154 SER A CA 1
ATOM 1142 C C . SER A 1 154 ? 3.797 15.691 -12.318 1.00 74.69 154 SER A C 1
ATOM 1144 O O . SER A 1 154 ? 2.926 14.828 -12.272 1.00 74.69 154 SER A O 1
ATOM 1146 N N . ARG A 1 155 ? 3.529 16.957 -12.638 1.00 67.88 155 ARG A N 1
ATOM 1147 C CA . ARG A 1 155 ? 2.197 17.441 -13.038 1.00 67.88 155 ARG A CA 1
ATOM 1148 C C . ARG A 1 155 ? 2.041 17.566 -14.552 1.00 67.88 155 ARG A C 1
ATOM 1150 O O . ARG A 1 155 ? 1.014 18.051 -15.013 1.00 67.88 155 ARG A O 1
ATOM 1157 N N . ILE A 1 156 ? 3.069 17.201 -15.312 1.00 63.06 156 ILE A N 1
ATOM 1158 C CA . ILE A 1 156 ? 3.135 17.395 -16.758 1.00 63.06 156 ILE A CA 1
ATOM 1159 C C . ILE A 1 156 ? 3.604 16.078 -17.372 1.00 63.06 156 ILE A C 1
ATOM 1161 O O . ILE A 1 156 ? 4.546 15.463 -16.866 1.00 63.06 156 ILE A O 1
ATOM 1165 N N . MET A 1 157 ? 2.941 15.646 -18.447 1.00 58.47 157 MET A N 1
ATOM 1166 C CA . MET A 1 157 ? 3.505 14.629 -19.331 1.00 58.47 157 MET A CA 1
ATOM 1167 C C . MET A 1 157 ? 4.751 15.222 -19.974 1.00 58.47 157 MET A C 1
ATOM 1169 O O . MET A 1 157 ? 4.681 16.255 -20.642 1.00 58.47 157 MET A O 1
ATOM 1173 N N . SER A 1 158 ? 5.895 14.605 -19.723 1.00 60.41 158 SER A N 1
ATOM 1174 C CA . SER A 1 158 ? 7.137 15.063 -20.314 1.00 60.41 158 SER A CA 1
ATOM 1175 C C . SER A 1 158 ? 7.179 14.679 -21.796 1.00 60.41 158 SER A C 1
ATOM 1177 O O . SER A 1 158 ? 6.667 13.630 -22.183 1.00 60.41 158 SER A O 1
ATOM 1179 N N . SER A 1 159 ? 7.761 15.545 -22.635 1.00 60.94 159 SER A N 1
ATOM 1180 C CA . SER A 1 159 ? 8.021 15.234 -24.052 1.00 60.94 159 SER A CA 1
ATOM 1181 C C . SER A 1 159 ? 8.803 13.919 -24.181 1.00 60.94 159 SER A C 1
ATOM 1183 O O . SER A 1 159 ? 9.574 13.583 -23.285 1.00 60.94 159 SER A O 1
ATOM 1185 N N . SER A 1 160 ? 8.693 13.222 -25.314 1.00 59.81 160 SER A N 1
ATOM 1186 C CA . SER A 1 160 ? 9.590 12.108 -25.669 1.00 59.81 160 SER A CA 1
ATOM 1187 C C . SER A 1 160 ? 11.074 12.496 -25.614 1.00 59.81 160 SER A C 1
ATOM 1189 O O . SER A 1 160 ? 11.926 11.642 -25.388 1.00 59.81 160 SER A O 1
ATOM 1191 N N . ASP A 1 161 ? 11.372 13.788 -25.777 1.00 60.56 161 ASP A N 1
ATOM 1192 C CA . ASP A 1 161 ? 12.727 14.350 -25.728 1.00 60.56 161 ASP A CA 1
ATOM 1193 C C . ASP A 1 161 ? 13.184 14.701 -24.298 1.00 60.56 161 ASP A C 1
ATOM 1195 O O . ASP A 1 161 ? 14.296 15.188 -24.092 1.00 60.56 161 ASP A O 1
ATOM 1199 N N . TYR A 1 162 ? 12.324 14.499 -23.295 1.00 65.50 162 TYR A N 1
ATOM 1200 C CA . TYR A 1 162 ? 12.698 14.648 -21.895 1.00 65.50 162 TYR A CA 1
ATOM 1201 C C . TYR A 1 162 ? 13.549 13.461 -21.461 1.00 65.50 162 TYR A C 1
ATOM 1203 O O . TYR A 1 162 ? 13.082 12.325 -21.421 1.00 65.50 162 TYR A O 1
ATOM 1211 N N . ASP A 1 163 ? 14.786 13.753 -21.080 1.00 67.12 163 ASP A N 1
ATOM 1212 C CA . ASP A 1 163 ? 15.645 12.820 -20.367 1.00 67.12 163 ASP A CA 1
ATOM 1213 C C . ASP A 1 163 ? 15.270 12.860 -18.869 1.00 67.12 163 ASP A C 1
ATOM 1215 O O . ASP A 1 163 ? 15.570 13.855 -18.196 1.00 67.12 163 ASP A O 1
ATOM 1219 N N . PRO A 1 164 ? 14.609 11.821 -18.308 1.00 63.53 164 PRO A N 1
ATOM 1220 C CA . PRO A 1 164 ? 14.303 11.755 -16.876 1.00 63.53 164 PRO A CA 1
ATOM 1221 C C . PRO A 1 164 ? 15.564 11.617 -16.001 1.00 63.53 164 PRO A C 1
ATOM 1223 O O . PRO A 1 164 ? 15.461 11.522 -14.771 1.00 63.53 164 PRO A O 1
ATOM 1226 N N . GLY A 1 165 ? 16.750 11.606 -16.615 1.00 70.81 165 GLY A N 1
ATOM 1227 C CA . GLY A 1 165 ? 18.029 11.364 -15.985 1.00 70.81 165 GLY A CA 1
ATOM 1228 C C . GLY A 1 165 ? 18.245 9.878 -15.728 1.00 70.81 165 GLY A C 1
ATOM 1229 O O . GLY A 1 165 ? 17.626 9.002 -16.329 1.00 70.81 165 GLY A O 1
ATOM 1230 N N . ARG A 1 166 ? 19.145 9.571 -14.789 1.00 75.75 166 ARG A N 1
ATOM 1231 C CA . ARG A 1 166 ? 19.447 8.182 -14.421 1.00 75.75 166 ARG A CA 1
ATOM 1232 C C . ARG A 1 166 ? 18.206 7.461 -13.889 1.00 75.75 166 ARG A C 1
ATOM 1234 O O . ARG A 1 166 ? 17.371 8.035 -13.186 1.00 75.75 166 ARG A O 1
ATOM 1241 N N . ASN A 1 167 ? 18.150 6.162 -14.158 1.00 80.38 167 ASN A N 1
ATOM 1242 C CA . ASN A 1 167 ? 17.169 5.260 -13.571 1.00 80.38 167 ASN A CA 1
ATOM 1243 C C . ASN A 1 167 ? 17.440 5.148 -12.066 1.00 80.38 167 ASN A C 1
ATOM 1245 O O . ASN A 1 167 ? 18.474 4.618 -11.657 1.00 80.38 167 ASN A O 1
ATOM 1249 N N . LEU A 1 168 ? 16.529 5.685 -11.253 1.00 91.12 168 LEU A N 1
ATOM 1250 C CA . LEU A 1 168 ? 16.670 5.714 -9.796 1.00 91.12 168 LEU A CA 1
ATOM 1251 C C . LEU A 1 168 ? 15.791 4.690 -9.090 1.00 91.12 168 LEU A C 1
ATOM 1253 O O . LEU A 1 168 ? 15.902 4.552 -7.881 1.00 91.12 168 LEU A O 1
ATOM 1257 N N . VAL A 1 169 ? 14.934 3.970 -9.808 1.00 93.94 169 VAL A N 1
ATOM 1258 C CA . VAL A 1 169 ? 14.095 2.929 -9.217 1.00 93.94 169 VAL A CA 1
ATOM 1259 C C . VAL A 1 169 ? 14.269 1.654 -10.014 1.00 93.94 169 VAL A C 1
ATOM 1261 O O . VAL A 1 169 ? 14.173 1.651 -11.237 1.00 93.94 169 VAL A O 1
ATOM 1264 N N . ASP A 1 170 ? 14.549 0.571 -9.304 1.00 94.25 170 ASP A N 1
ATOM 1265 C CA . ASP A 1 170 ? 14.590 -0.772 -9.856 1.00 94.25 170 ASP A CA 1
ATOM 1266 C C . ASP A 1 170 ? 13.424 -1.584 -9.295 1.00 94.25 170 ASP A C 1
ATOM 1268 O O . ASP A 1 170 ? 13.439 -2.011 -8.137 1.00 94.25 170 ASP A O 1
ATOM 1272 N N . PHE A 1 171 ? 12.401 -1.797 -10.119 1.00 94.06 171 PHE A N 1
ATOM 1273 C CA . PHE A 1 171 ? 11.248 -2.623 -9.765 1.00 94.06 171 PHE A CA 1
ATOM 1274 C C . PHE A 1 171 ? 11.557 -4.130 -9.829 1.00 94.06 171 PHE A C 1
ATOM 1276 O O . PHE A 1 171 ? 10.766 -4.946 -9.360 1.00 94.06 171 PHE A O 1
ATOM 1283 N N . GLY A 1 172 ? 12.707 -4.534 -10.369 1.00 93.06 172 GLY A N 1
ATOM 1284 C CA . GLY A 1 172 ? 13.002 -5.927 -10.666 1.00 93.06 172 GLY A CA 1
ATOM 1285 C C . GLY A 1 172 ? 12.000 -6.534 -11.653 1.00 93.06 172 GLY A C 1
ATOM 1286 O O . GLY A 1 172 ? 11.374 -5.841 -12.452 1.00 93.06 172 GLY A O 1
ATOM 1287 N N . LYS A 1 173 ? 11.848 -7.861 -11.593 1.00 93.69 173 LYS A N 1
ATOM 1288 C CA . LYS A 1 173 ? 10.938 -8.607 -12.471 1.00 93.69 173 LYS A CA 1
ATOM 1289 C C . LYS A 1 173 ? 9.535 -8.652 -11.885 1.00 93.69 173 LYS A C 1
ATOM 1291 O O . LYS A 1 173 ? 9.317 -9.300 -10.859 1.00 93.69 173 LYS A O 1
ATOM 1296 N N . LEU A 1 174 ? 8.568 -8.057 -12.576 1.00 94.38 174 LEU A N 1
ATOM 1297 C CA . LEU A 1 174 ? 7.178 -8.009 -12.120 1.00 94.38 174 LEU A CA 1
ATOM 1298 C C . LEU A 1 174 ? 6.381 -9.279 -12.432 1.00 94.38 174 LEU A C 1
ATOM 1300 O O . LEU A 1 174 ? 5.271 -9.432 -11.930 1.00 94.38 174 LEU A O 1
ATOM 1304 N N . GLY A 1 175 ? 6.960 -10.233 -13.172 1.00 92.75 175 GLY A N 1
ATOM 1305 C CA . GLY A 1 175 ? 6.307 -11.491 -13.553 1.00 92.75 175 GLY A CA 1
ATOM 1306 C C . GLY A 1 175 ? 5.650 -12.257 -12.392 1.00 92.75 175 GLY A C 1
ATOM 1307 O O . GLY A 1 175 ? 4.635 -12.927 -12.564 1.00 92.75 175 GLY A O 1
ATOM 1308 N N . ALA A 1 176 ? 6.203 -12.143 -11.181 1.00 90.88 176 ALA A N 1
ATOM 1309 C CA . ALA A 1 176 ? 5.657 -12.789 -9.989 1.00 90.88 176 ALA A CA 1
ATOM 1310 C C . ALA A 1 176 ? 4.330 -12.179 -9.499 1.00 90.88 176 ALA A C 1
ATOM 1312 O O . ALA A 1 176 ? 3.576 -12.878 -8.821 1.00 90.88 176 ALA A O 1
ATOM 1313 N N . LEU A 1 177 ? 4.046 -10.914 -9.829 1.00 94.25 177 LEU A N 1
ATOM 1314 C CA . LEU A 1 177 ? 2.832 -10.210 -9.407 1.00 94.25 177 LEU A CA 1
ATOM 1315 C C . LEU A 1 177 ? 1.593 -10.717 -10.146 1.00 94.25 177 LEU A C 1
ATOM 1317 O O . LEU A 1 177 ? 0.528 -10.822 -9.545 1.00 94.25 177 LEU A O 1
ATOM 1321 N N . TRP A 1 178 ? 1.741 -11.106 -11.415 1.00 93.81 178 TRP A N 1
ATOM 1322 C CA . TRP A 1 178 ? 0.638 -11.634 -12.227 1.00 93.81 178 TRP A CA 1
ATOM 1323 C C . TRP A 1 178 ? 0.075 -12.943 -11.669 1.00 93.81 178 TRP A C 1
ATOM 1325 O O . TRP A 1 178 ? -1.115 -13.216 -11.773 1.00 93.81 178 TRP A O 1
ATOM 1335 N N . ALA A 1 179 ? 0.915 -13.711 -10.970 1.00 91.12 179 ALA A N 1
ATOM 1336 C CA . ALA A 1 179 ? 0.529 -14.963 -10.333 1.00 91.12 179 ALA A CA 1
ATOM 1337 C C . ALA A 1 179 ? -0.254 -14.791 -9.013 1.00 91.12 179 ALA A C 1
ATOM 1339 O O . ALA A 1 179 ? -0.563 -15.797 -8.372 1.00 91.12 179 ALA A O 1
ATOM 1340 N N . ILE A 1 180 ? -0.541 -13.562 -8.560 1.00 94.88 180 ILE A N 1
ATOM 1341 C CA . ILE A 1 180 ? -1.294 -13.318 -7.321 1.00 94.88 180 ILE A CA 1
ATOM 1342 C C . ILE A 1 180 ? -2.800 -13.485 -7.605 1.00 94.88 180 ILE A C 1
ATOM 1344 O O . ILE A 1 180 ? -3.411 -12.626 -8.239 1.00 94.88 180 ILE A O 1
ATOM 1348 N N . PRO A 1 181 ? -3.454 -14.550 -7.098 1.00 93.44 181 PRO A N 1
ATOM 1349 C CA . PRO A 1 181 ? -4.770 -14.985 -7.580 1.00 93.44 181 PRO A CA 1
ATOM 1350 C C . PRO A 1 181 ? -5.942 -14.122 -7.102 1.00 93.44 181 PRO A C 1
ATOM 1352 O O . PRO A 1 181 ? -7.087 -14.396 -7.431 1.00 93.44 181 PRO A O 1
ATOM 1355 N N . HIS A 1 182 ? -5.702 -13.132 -6.250 1.00 95.31 182 HIS A N 1
ATOM 1356 C CA . HIS A 1 182 ? -6.737 -12.229 -5.745 1.00 95.31 182 HIS A CA 1
ATOM 1357 C C . HIS A 1 182 ? -6.426 -10.763 -6.056 1.00 95.31 182 HIS A C 1
ATOM 1359 O O . HIS A 1 182 ? -7.203 -9.891 -5.666 1.00 95.31 182 HIS A O 1
ATOM 1365 N N . LEU A 1 183 ? -5.328 -10.490 -6.774 1.00 97.00 183 LEU A N 1
ATOM 1366 C CA . LEU A 1 183 ? -4.979 -9.145 -7.201 1.00 97.00 183 LEU A CA 1
ATOM 1367 C C . LEU A 1 183 ? -5.935 -8.717 -8.316 1.00 97.00 183 LEU A C 1
ATOM 1369 O O . LEU A 1 183 ? -5.995 -9.331 -9.379 1.00 97.00 183 LEU A O 1
ATOM 1373 N N . ARG A 1 184 ? -6.713 -7.670 -8.049 1.00 97.94 184 ARG A N 1
ATOM 1374 C CA . ARG A 1 184 ? -7.734 -7.147 -8.964 1.00 97.94 184 ARG A CA 1
ATOM 1375 C C . ARG A 1 184 ? -7.341 -5.809 -9.560 1.00 97.94 184 ARG A C 1
ATOM 1377 O O . ARG A 1 184 ? -7.841 -5.486 -10.635 1.00 97.94 184 ARG A O 1
ATOM 1384 N N . ARG A 1 185 ? -6.491 -5.036 -8.880 1.00 98.38 185 ARG A N 1
ATOM 1385 C CA . ARG A 1 185 ? -6.025 -3.733 -9.358 1.00 98.38 185 ARG A CA 1
ATOM 1386 C C . ARG A 1 185 ? -4.515 -3.607 -9.205 1.00 98.38 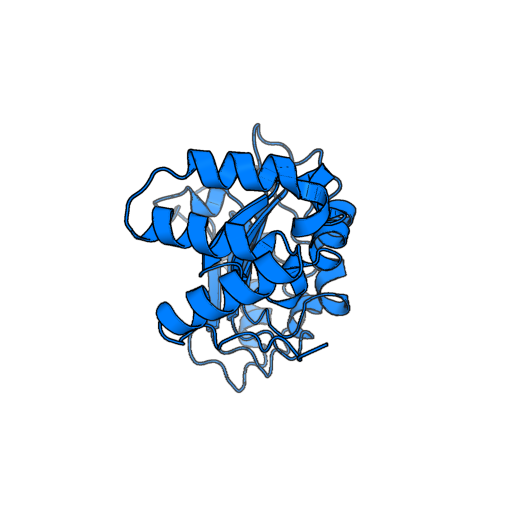185 ARG A C 1
ATOM 1388 O O . ARG A 1 185 ? -3.989 -3.892 -8.131 1.00 98.38 185 ARG A O 1
ATOM 1395 N N . LEU A 1 186 ? -3.840 -3.196 -10.275 1.00 97.81 186 LEU A N 1
ATOM 1396 C CA . LEU A 1 186 ? -2.405 -2.919 -10.273 1.00 97.81 186 LEU A CA 1
ATOM 1397 C C . LEU A 1 186 ? -2.133 -1.598 -10.981 1.00 97.81 186 LEU A C 1
ATOM 1399 O O . LEU A 1 186 ? -2.376 -1.478 -12.181 1.00 97.81 186 LEU A O 1
ATOM 1403 N N . HIS A 1 187 ? -1.579 -0.637 -10.252 1.00 97.50 187 HIS A N 1
ATOM 1404 C CA . HIS A 1 187 ? -1.182 0.656 -10.800 1.00 97.50 187 HIS A CA 1
ATOM 1405 C C . HIS A 1 187 ? 0.324 0.853 -10.662 1.00 97.50 187 HIS A C 1
ATOM 1407 O O . HIS A 1 187 ? 0.899 0.660 -9.588 1.00 97.50 187 HIS A O 1
ATOM 1413 N N . LEU A 1 188 ? 0.958 1.233 -11.766 1.00 95.75 188 LEU A N 1
ATOM 1414 C CA . LEU A 1 188 ? 2.390 1.472 -11.868 1.00 95.75 188 LEU A CA 1
ATOM 1415 C C . LEU A 1 188 ? 2.621 2.943 -12.218 1.00 95.75 188 LEU A C 1
ATOM 1417 O O . LEU A 1 188 ? 2.228 3.392 -13.292 1.00 95.75 188 LEU A O 1
ATOM 1421 N N . TRP A 1 189 ? 3.289 3.685 -11.337 1.00 93.88 189 TRP A N 1
ATOM 1422 C CA . TRP A 1 189 ? 3.791 5.029 -11.623 1.00 93.88 189 TRP A CA 1
ATOM 1423 C C . TRP A 1 189 ? 5.298 4.951 -11.755 1.00 93.88 189 TRP A C 1
ATOM 1425 O O . TRP A 1 189 ? 5.997 4.719 -10.771 1.00 93.88 189 TRP A O 1
ATOM 1435 N N . VAL A 1 190 ? 5.804 5.139 -12.965 1.00 91.19 190 VAL A N 1
ATOM 1436 C CA . VAL A 1 190 ? 7.217 4.937 -13.283 1.00 91.19 190 VAL A CA 1
ATOM 1437 C C . VAL A 1 190 ? 7.779 6.177 -13.958 1.00 91.19 190 VAL A C 1
ATOM 1439 O O . VAL A 1 190 ? 7.105 6.835 -14.747 1.00 91.19 190 VAL A O 1
ATOM 1442 N N . ALA A 1 191 ? 9.010 6.564 -13.625 1.00 88.75 191 ALA A N 1
ATOM 1443 C CA . ALA A 1 191 ? 9.619 7.702 -14.309 1.00 88.75 191 ALA A CA 1
ATOM 1444 C C . ALA A 1 191 ? 9.942 7.345 -15.766 1.00 88.75 191 ALA A C 1
ATOM 1446 O O . ALA A 1 191 ? 9.696 8.143 -16.664 1.00 88.75 191 ALA A O 1
ATOM 1447 N N . ASP A 1 192 ? 10.427 6.129 -16.002 1.00 85.69 192 ASP A N 1
ATOM 1448 C CA . ASP A 1 192 ? 10.731 5.624 -17.334 1.00 85.69 192 ASP A CA 1
ATOM 1449 C C . ASP A 1 192 ? 10.171 4.213 -17.483 1.00 85.69 192 ASP A C 1
ATOM 1451 O O . ASP A 1 192 ? 10.458 3.322 -16.682 1.00 85.69 192 ASP A O 1
ATOM 1455 N N . THR A 1 193 ? 9.350 4.018 -18.503 1.00 86.88 193 THR A N 1
ATOM 1456 C CA . THR A 1 193 ? 8.724 2.724 -18.782 1.00 86.88 193 THR A CA 1
ATOM 1457 C C . THR A 1 193 ? 9.713 1.694 -19.340 1.00 86.88 193 THR A C 1
ATOM 1459 O O . THR A 1 193 ? 9.475 0.502 -19.161 1.00 86.88 193 THR A O 1
ATOM 1462 N N . GLU A 1 194 ? 10.868 2.104 -19.892 1.00 80.00 194 GLU A N 1
ATOM 1463 C CA . GLU A 1 194 ? 11.946 1.179 -20.311 1.00 80.00 194 GLU A CA 1
ATOM 1464 C C . GLU A 1 194 ? 12.513 0.368 -19.132 1.00 80.00 194 GLU A C 1
ATOM 1466 O O . GLU A 1 194 ? 13.104 -0.693 -19.323 1.00 80.00 194 GLU A O 1
ATOM 1471 N N . GLN A 1 195 ? 12.333 0.854 -17.899 1.00 75.75 195 GLN A N 1
ATOM 1472 C CA . GLN A 1 195 ? 12.836 0.216 -16.679 1.00 75.75 195 GLN A CA 1
ATOM 1473 C C . GLN A 1 195 ? 11.982 -0.966 -16.215 1.00 75.75 195 GLN A C 1
ATOM 1475 O O . GLN A 1 195 ? 12.393 -1.705 -15.318 1.00 75.75 195 GLN A O 1
ATOM 1480 N N . VAL A 1 196 ? 10.772 -1.115 -16.753 1.00 88.62 196 VAL A N 1
ATOM 1481 C CA . VAL A 1 196 ? 9.791 -2.049 -16.211 1.00 88.62 196 VAL A CA 1
ATOM 1482 C C . VAL A 1 196 ? 9.882 -3.379 -16.946 1.00 88.62 196 VAL A C 1
ATOM 1484 O O . VAL A 1 196 ? 9.356 -3.540 -18.045 1.00 88.62 196 VAL A O 1
ATOM 1487 N N . ASP A 1 197 ? 10.496 -4.371 -16.302 1.00 91.50 197 ASP A N 1
ATOM 1488 C CA . ASP A 1 197 ? 10.394 -5.761 -16.743 1.00 91.50 197 ASP A CA 1
ATOM 1489 C C . ASP A 1 197 ? 9.058 -6.349 -16.268 1.00 91.50 197 ASP A C 1
ATOM 1491 O O . ASP A 1 197 ? 8.940 -6.924 -15.179 1.00 91.50 197 ASP A O 1
ATOM 1495 N N . VAL A 1 198 ? 8.025 -6.177 -17.096 1.00 92.06 198 VAL A N 1
ATOM 1496 C CA . VAL A 1 198 ? 6.706 -6.778 -16.862 1.00 92.06 198 VAL A CA 1
ATOM 1497 C C . VAL A 1 198 ? 6.707 -8.297 -17.062 1.00 92.06 198 VAL A C 1
ATOM 1499 O O . VAL A 1 198 ? 5.835 -8.972 -16.524 1.00 92.06 198 VAL A O 1
ATOM 1502 N N . GLY A 1 199 ? 7.683 -8.872 -17.771 1.00 91.94 199 GLY A N 1
ATOM 1503 C CA . GLY A 1 199 ? 7.687 -10.289 -18.136 1.00 91.94 199 GLY A CA 1
ATOM 1504 C C . GLY A 1 199 ? 6.437 -10.730 -18.914 1.00 91.94 199 GLY A C 1
ATOM 1505 O O . GLY A 1 199 ? 5.760 -9.934 -19.560 1.00 91.94 199 GLY A O 1
ATOM 1506 N N . THR A 1 200 ? 6.120 -12.026 -18.855 1.00 93.44 200 THR A N 1
ATOM 1507 C CA . THR A 1 200 ? 4.864 -12.561 -19.402 1.00 93.44 200 THR A CA 1
ATOM 1508 C C . THR A 1 200 ? 3.709 -12.241 -18.465 1.00 93.44 200 THR A C 1
ATOM 1510 O O . THR A 1 200 ? 3.723 -12.642 -17.300 1.00 93.44 200 THR A O 1
ATOM 1513 N N . ILE A 1 201 ? 2.699 -11.554 -18.990 1.00 94.81 201 ILE A N 1
ATOM 1514 C CA . ILE A 1 201 ? 1.533 -11.132 -18.222 1.00 94.81 201 ILE A CA 1
ATOM 1515 C C . ILE A 1 201 ? 0.407 -12.157 -18.396 1.00 94.81 201 ILE A C 1
ATOM 1517 O O . ILE A 1 201 ? -0.240 -12.227 -19.443 1.00 94.81 201 ILE A O 1
ATOM 1521 N N . ASP A 1 202 ? 0.171 -12.935 -17.342 1.00 94.00 202 ASP A N 1
ATOM 1522 C CA . ASP A 1 202 ? -1.000 -13.801 -17.186 1.00 94.00 202 ASP A CA 1
ATOM 1523 C C . ASP A 1 202 ? -1.744 -13.396 -15.911 1.00 94.00 202 ASP A C 1
ATOM 1525 O O . ASP A 1 202 ? -1.361 -13.782 -14.807 1.00 94.00 202 ASP A O 1
ATOM 1529 N N . ALA A 1 203 ? -2.757 -12.540 -16.062 1.00 93.12 203 ALA A N 1
ATOM 1530 C CA . ALA A 1 203 ? -3.428 -11.864 -14.956 1.00 93.12 203 ALA A CA 1
ATOM 1531 C C . ALA A 1 203 ? -4.954 -12.098 -15.010 1.00 93.12 203 ALA A C 1
ATOM 1533 O O . ALA A 1 203 ? -5.730 -11.167 -15.248 1.00 93.12 203 ALA A O 1
ATOM 1534 N N . PRO A 1 204 ? -5.426 -13.341 -14.781 1.00 92.44 204 PRO A N 1
ATOM 1535 C CA . PRO A 1 204 ? -6.815 -13.737 -15.029 1.00 92.44 204 PRO A CA 1
ATOM 1536 C C . PRO A 1 204 ? -7.846 -13.049 -14.127 1.00 92.44 204 PRO A C 1
ATOM 1538 O O . PRO A 1 204 ? -9.029 -12.995 -14.465 1.00 92.44 204 PRO A O 1
ATOM 1541 N N . GLU A 1 205 ? -7.415 -12.529 -12.978 1.00 95.19 205 GLU A N 1
ATOM 1542 C CA . GLU A 1 205 ? -8.280 -11.872 -11.993 1.00 95.19 205 GLU A CA 1
ATOM 1543 C C . GLU A 1 205 ? -8.174 -10.344 -12.007 1.00 95.19 205 GLU A C 1
ATOM 1545 O O . GLU A 1 205 ? -8.976 -9.673 -11.346 1.00 95.19 205 GLU A O 1
ATOM 1550 N N . LEU A 1 206 ? -7.233 -9.794 -12.783 1.00 97.06 206 LEU A N 1
ATOM 1551 C CA . LEU A 1 206 ? -7.004 -8.359 -12.871 1.00 97.06 206 LEU A CA 1
ATOM 1552 C C . LEU A 1 206 ? -8.154 -7.686 -13.628 1.00 97.06 206 LEU A C 1
ATOM 1554 O O . LEU A 1 206 ? -8.590 -8.143 -14.685 1.00 97.06 206 LEU A O 1
ATOM 1558 N N . ARG A 1 207 ? -8.668 -6.601 -13.052 1.00 97.81 207 ARG A N 1
ATOM 1559 C CA . ARG A 1 207 ? -9.816 -5.832 -13.552 1.00 97.81 207 ARG A CA 1
ATOM 1560 C C . ARG A 1 207 ? -9.455 -4.393 -13.886 1.00 97.81 207 ARG A C 1
ATOM 1562 O O . ARG A 1 207 ? -10.089 -3.809 -14.758 1.00 97.81 207 ARG A O 1
ATOM 1569 N N . ASP A 1 208 ? -8.465 -3.842 -13.196 1.00 97.94 208 ASP A N 1
ATOM 1570 C CA . ASP A 1 208 ? -7.961 -2.487 -13.401 1.00 97.94 208 ASP A CA 1
ATOM 1571 C C . ASP A 1 208 ? -6.435 -2.554 -13.486 1.00 97.94 208 ASP A C 1
ATOM 1573 O O . ASP A 1 208 ? -5.772 -3.040 -12.563 1.00 97.94 208 ASP A O 1
ATOM 1577 N N . PHE A 1 209 ? -5.890 -2.107 -14.607 1.00 96.94 209 PHE A N 1
ATOM 1578 C CA . PHE A 1 209 ? -4.460 -1.931 -14.786 1.00 96.94 209 PHE A CA 1
ATOM 1579 C C . PHE A 1 209 ? -4.209 -0.497 -15.225 1.00 96.94 209 PHE A C 1
ATOM 1581 O O . PHE A 1 209 ? -4.945 0.029 -16.051 1.00 96.94 209 PHE A O 1
ATOM 1588 N N . SER A 1 210 ? -3.170 0.134 -14.685 1.00 94.62 210 SER A N 1
ATOM 1589 C CA . SER A 1 210 ? -2.676 1.390 -15.239 1.00 94.62 210 SER A CA 1
ATOM 1590 C C . SER A 1 210 ? -1.158 1.444 -15.185 1.00 94.62 210 SER A C 1
ATOM 1592 O O . SER A 1 210 ? -0.533 1.036 -14.202 1.00 94.62 210 SER A O 1
ATOM 1594 N N . LEU A 1 211 ? -0.571 1.963 -16.260 1.00 92.88 211 LEU A N 1
ATOM 1595 C CA . LEU A 1 211 ? 0.852 2.243 -16.364 1.00 92.88 211 LEU A CA 1
ATOM 1596 C C . LEU A 1 211 ? 1.036 3.713 -16.733 1.00 92.88 211 LEU A C 1
ATOM 1598 O O . LEU A 1 211 ? 0.774 4.136 -17.858 1.00 92.88 211 LEU A O 1
ATOM 1602 N N . LEU A 1 212 ? 1.497 4.490 -15.763 1.00 89.56 212 LEU A N 1
ATOM 1603 C CA . LEU A 1 212 ? 1.728 5.920 -15.882 1.00 89.56 212 LEU A CA 1
ATOM 1604 C C . LEU A 1 212 ? 3.234 6.178 -15.889 1.00 89.56 212 LEU A C 1
ATOM 1606 O O . LEU A 1 212 ? 3.896 6.108 -14.855 1.00 89.56 212 LEU A O 1
ATOM 1610 N N . GLY A 1 213 ? 3.761 6.459 -17.079 1.00 87.44 213 GLY A N 1
ATOM 1611 C CA . GLY A 1 213 ? 5.156 6.821 -17.317 1.00 87.44 213 GLY A CA 1
ATOM 1612 C C . GLY A 1 213 ? 5.349 8.332 -17.443 1.00 87.44 213 GLY A C 1
ATOM 1613 O O . GLY A 1 213 ? 4.545 8.971 -18.120 1.00 87.44 213 GLY A O 1
ATOM 1614 N N . LEU A 1 214 ? 6.422 8.912 -16.882 1.00 83.69 214 LEU A N 1
ATOM 1615 C CA . LEU A 1 214 ? 6.851 10.261 -17.312 1.00 83.69 214 LEU A CA 1
ATOM 1616 C C . LEU A 1 214 ? 7.441 10.227 -18.716 1.00 83.69 214 LEU A C 1
ATOM 1618 O O . LEU A 1 214 ? 7.182 11.127 -19.511 1.00 83.69 214 LEU A O 1
ATOM 1622 N N . ARG A 1 215 ? 8.218 9.179 -18.999 1.00 82.12 215 ARG A N 1
ATOM 1623 C CA . ARG A 1 215 ? 8.748 8.847 -20.316 1.00 82.12 215 ARG A CA 1
ATOM 1624 C C . ARG A 1 215 ? 8.148 7.523 -20.779 1.00 82.12 215 ARG A C 1
ATOM 1626 O O . ARG A 1 215 ? 8.255 6.496 -20.096 1.00 82.12 215 ARG A O 1
ATOM 1633 N N . TRP A 1 216 ? 7.522 7.562 -21.949 1.00 80.00 216 TRP A N 1
ATOM 1634 C CA . TRP A 1 216 ? 7.114 6.360 -22.659 1.00 80.00 216 TRP A CA 1
ATOM 1635 C C . TRP A 1 216 ? 8.258 5.857 -23.536 1.00 80.00 216 TRP A C 1
ATOM 1637 O O . TRP A 1 216 ? 8.870 6.615 -24.288 1.00 80.00 216 TRP A O 1
ATOM 1647 N N . ALA A 1 217 ? 8.544 4.571 -23.396 1.00 65.06 217 ALA A N 1
ATOM 1648 C CA . ALA A 1 217 ? 9.468 3.814 -24.207 1.00 65.06 217 ALA A CA 1
ATOM 1649 C C . ALA A 1 217 ? 8.852 3.636 -25.599 1.00 65.06 217 ALA A C 1
ATOM 1651 O O . ALA A 1 217 ? 8.245 2.606 -25.889 1.00 65.06 217 ALA A O 1
ATOM 1652 N N . GLU A 1 218 ? 8.950 4.652 -26.446 1.00 60.6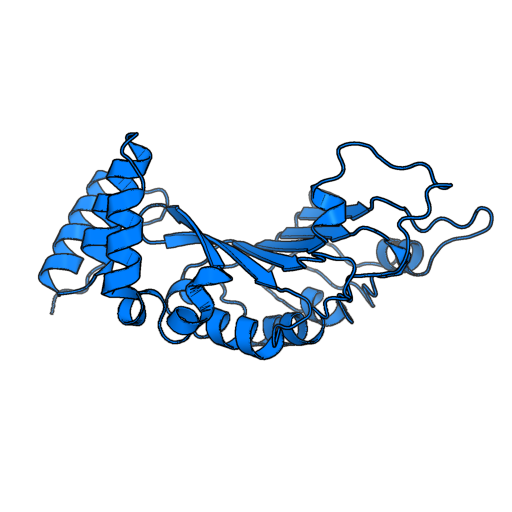2 218 GLU A N 1
ATOM 1653 C CA . GLU A 1 218 ? 8.723 4.517 -27.882 1.00 60.62 218 GLU A CA 1
ATOM 1654 C C . GLU A 1 218 ? 9.998 4.970 -28.598 1.00 60.62 218 GLU A C 1
ATOM 1656 O O . GLU A 1 218 ? 10.300 6.166 -28.632 1.00 60.62 218 GLU A O 1
ATOM 1661 N N . PRO A 1 219 ? 10.805 4.057 -29.166 1.00 52.88 219 PRO A N 1
ATOM 1662 C CA . PRO A 1 219 ? 11.769 4.465 -30.161 1.00 52.88 219 PRO A CA 1
ATOM 1663 C C . PRO A 1 219 ? 10.988 4.936 -31.388 1.00 52.88 219 PRO A C 1
ATOM 1665 O O . PRO A 1 219 ? 10.008 4.313 -31.792 1.00 52.88 219 PRO A O 1
ATOM 1668 N N . TYR A 1 220 ? 11.486 5.979 -32.050 1.00 52.25 220 TYR A N 1
ATOM 1669 C CA . TYR A 1 220 ? 10.926 6.502 -33.301 1.00 52.25 220 TYR A CA 1
ATOM 1670 C C . TYR A 1 220 ? 10.766 5.441 -34.426 1.00 52.25 220 TYR A C 1
ATOM 1672 O O . TYR A 1 220 ? 10.174 5.758 -35.450 1.00 52.25 220 TYR A O 1
ATOM 1680 N N . ASN A 1 221 ? 11.262 4.198 -34.261 1.00 48.62 221 ASN A N 1
ATOM 1681 C CA . ASN A 1 221 ? 11.317 3.151 -35.292 1.00 48.62 221 ASN A CA 1
ATOM 1682 C C . ASN A 1 221 ? 11.036 1.698 -34.804 1.00 48.62 221 ASN A C 1
ATOM 1684 O O . ASN A 1 221 ? 11.656 0.769 -35.324 1.00 48.62 221 ASN A O 1
ATOM 1688 N N . GLY A 1 222 ? 10.137 1.438 -33.842 1.00 52.88 222 GLY A N 1
ATOM 1689 C CA . GLY A 1 222 ? 9.682 0.052 -33.590 1.00 52.88 222 GLY A CA 1
ATOM 1690 C C . GLY A 1 222 ? 8.941 -0.204 -32.270 1.00 52.88 222 GLY A C 1
ATOM 1691 O O . GLY A 1 222 ? 8.963 0.649 -31.386 1.00 52.88 222 GLY A O 1
ATOM 1692 N N . PRO A 1 223 ? 8.285 -1.373 -32.119 1.00 55.75 223 PRO A N 1
ATOM 1693 C CA . PRO A 1 223 ? 7.650 -1.757 -30.862 1.00 55.75 223 PRO A CA 1
ATOM 1694 C C . PRO A 1 223 ? 8.708 -2.002 -29.776 1.00 55.75 223 PRO A C 1
ATOM 1696 O O . PRO A 1 223 ? 9.777 -2.552 -30.042 1.00 55.75 223 PRO A O 1
ATOM 1699 N N . THR A 1 224 ? 8.423 -1.583 -28.544 1.00 68.50 224 THR A N 1
ATOM 1700 C CA . THR A 1 224 ? 9.261 -1.911 -27.384 1.00 68.50 224 THR A CA 1
ATOM 1701 C C . THR A 1 224 ? 8.883 -3.254 -26.791 1.00 68.50 224 THR A C 1
ATOM 1703 O O . THR A 1 224 ? 7.744 -3.697 -26.920 1.00 68.50 224 THR A O 1
ATOM 1706 N N . THR A 1 225 ? 9.818 -3.870 -26.064 1.00 78.81 225 THR A N 1
ATOM 1707 C CA . THR A 1 225 ? 9.569 -5.094 -25.283 1.00 78.81 225 THR A CA 1
ATOM 1708 C C . THR A 1 225 ? 8.356 -4.951 -24.362 1.00 78.81 225 THR A C 1
ATOM 1710 O O . THR A 1 225 ? 7.621 -5.912 -24.154 1.00 78.81 225 THR A O 1
ATOM 1713 N N . LEU A 1 226 ? 8.107 -3.742 -23.849 1.00 85.44 226 LEU A N 1
ATOM 1714 C CA . LEU A 1 226 ? 6.932 -3.429 -23.047 1.00 85.44 226 LEU A CA 1
ATOM 1715 C C . LEU A 1 226 ? 5.645 -3.392 -23.877 1.00 85.44 226 LEU A C 1
ATOM 1717 O O . LEU A 1 226 ? 4.662 -4.015 -23.484 1.00 85.44 226 LEU A O 1
ATOM 1721 N N . GLY A 1 227 ? 5.643 -2.699 -25.020 1.00 84.75 227 GLY A N 1
ATOM 1722 C CA . GLY A 1 227 ? 4.492 -2.672 -25.926 1.00 84.75 227 GLY A CA 1
ATOM 1723 C C . GLY A 1 227 ? 4.116 -4.070 -26.428 1.00 84.75 227 GLY A C 1
ATOM 1724 O O . GLY A 1 227 ? 2.939 -4.429 -26.433 1.00 84.75 227 GLY A O 1
ATOM 1725 N N . GLU A 1 228 ? 5.111 -4.893 -26.768 1.00 87.50 228 GLU A N 1
ATOM 1726 C CA . GLU A 1 228 ? 4.915 -6.297 -27.147 1.00 87.50 228 GLU A CA 1
ATOM 1727 C C . GLU A 1 228 ? 4.352 -7.129 -25.990 1.00 87.50 228 GLU A C 1
ATOM 1729 O O . GLU A 1 228 ? 3.387 -7.870 -26.182 1.00 87.50 228 GLU A O 1
ATOM 1734 N N . ALA A 1 229 ? 4.904 -6.985 -24.780 1.00 90.25 229 ALA A N 1
ATOM 1735 C CA . ALA A 1 229 ? 4.420 -7.705 -23.607 1.00 90.25 229 ALA A CA 1
ATOM 1736 C C . ALA A 1 229 ? 2.970 -7.337 -23.263 1.00 90.25 229 ALA A C 1
ATOM 1738 O O . ALA A 1 229 ? 2.165 -8.232 -23.013 1.00 90.25 229 ALA A O 1
ATOM 1739 N N . LEU A 1 230 ? 2.615 -6.047 -23.301 1.00 90.50 230 LEU A N 1
ATOM 1740 C CA . LEU A 1 230 ? 1.243 -5.576 -23.086 1.00 90.50 230 LEU A CA 1
ATOM 1741 C C . LEU A 1 230 ? 0.291 -6.063 -24.191 1.00 90.50 230 LEU A C 1
ATOM 1743 O O . LEU A 1 230 ? -0.843 -6.439 -23.899 1.00 90.50 230 LEU A O 1
ATOM 1747 N N . GLY A 1 231 ? 0.748 -6.095 -25.447 1.00 89.38 231 GLY A N 1
ATOM 1748 C CA . GLY A 1 231 ? -0.034 -6.595 -26.581 1.00 89.38 231 GLY A CA 1
ATOM 1749 C C . GLY A 1 231 ? -0.261 -8.111 -26.561 1.00 89.38 231 GLY A C 1
ATOM 1750 O O . GLY A 1 231 ? -1.295 -8.580 -27.032 1.00 89.38 231 GLY A O 1
ATOM 1751 N N . ALA A 1 232 ? 0.675 -8.877 -25.996 1.00 92.81 232 ALA A N 1
ATOM 1752 C CA . ALA A 1 232 ? 0.601 -10.337 -25.879 1.00 92.81 232 ALA A CA 1
ATOM 1753 C C . ALA A 1 232 ? -0.049 -10.829 -24.571 1.00 92.81 232 ALA A C 1
ATOM 1755 O O . ALA A 1 232 ? -0.164 -12.035 -24.344 1.00 92.81 232 ALA A O 1
ATOM 1756 N N . ALA A 1 233 ? -0.427 -9.913 -23.688 1.00 93.62 233 ALA A N 1
ATOM 1757 C CA . ALA A 1 233 ? -0.867 -10.229 -22.344 1.00 93.62 233 ALA A CA 1
ATOM 1758 C C . ALA A 1 233 ? -2.284 -10.827 -22.271 1.00 93.62 233 ALA A C 1
ATOM 1760 O O . ALA A 1 233 ? -3.166 -10.531 -23.080 1.00 93.62 233 ALA A O 1
ATOM 1761 N N . SER A 1 234 ? -2.506 -11.658 -21.249 1.00 93.19 234 SER A N 1
ATOM 1762 C CA . SER A 1 234 ? -3.780 -12.323 -20.966 1.00 93.19 234 SER A CA 1
ATOM 1763 C C . SER A 1 234 ? -4.494 -11.654 -19.787 1.00 93.19 234 SER A C 1
ATOM 1765 O O . SER A 1 234 ? -4.067 -11.767 -18.635 1.00 93.19 234 SER A O 1
ATOM 1767 N N . TRP A 1 235 ? -5.609 -10.975 -20.078 1.00 92.38 235 TRP A N 1
ATOM 1768 C CA . TRP A 1 235 ? -6.410 -10.211 -19.107 1.00 92.38 235 TRP A CA 1
ATOM 1769 C C . TRP A 1 235 ? -7.929 -10.441 -19.296 1.00 92.38 235 TRP A C 1
ATOM 1771 O O . TRP A 1 235 ? -8.688 -9.513 -19.580 1.00 92.38 235 TRP A O 1
ATOM 1781 N N . PRO A 1 236 ? -8.440 -11.678 -19.158 1.00 92.00 236 PRO A N 1
ATOM 1782 C CA . PRO A 1 236 ? 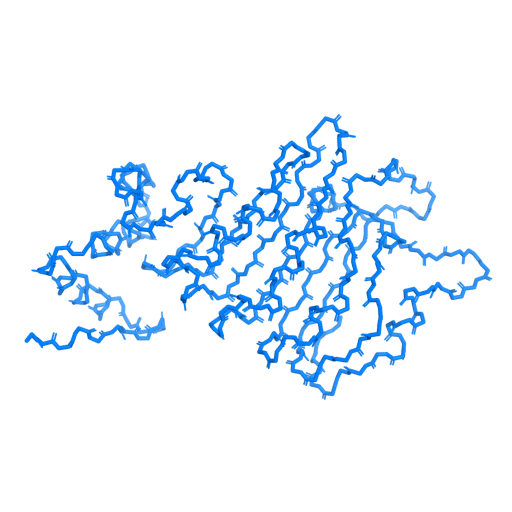-9.830 -12.020 -19.492 1.00 92.00 236 PRO A CA 1
ATOM 1783 C C . PRO A 1 236 ? -10.903 -11.233 -18.718 1.00 92.00 236 PRO A C 1
ATOM 1785 O O . PRO A 1 236 ? -12.056 -11.198 -19.145 1.00 92.00 236 PRO A O 1
ATOM 1788 N N . LYS A 1 237 ? -10.556 -10.625 -17.575 1.00 94.69 237 LYS A N 1
ATOM 1789 C CA . LYS A 1 237 ? -11.477 -9.852 -16.725 1.00 94.69 237 LYS A CA 1
ATOM 1790 C C . LYS A 1 237 ? -11.181 -8.352 -16.701 1.00 94.69 237 LYS A C 1
ATOM 1792 O O . LYS A 1 237 ? -11.782 -7.657 -15.881 1.00 94.69 237 LYS A O 1
ATOM 1797 N N . LEU A 1 238 ? -10.288 -7.853 -17.559 1.00 94.56 238 LEU A N 1
ATOM 1798 C CA . LEU A 1 238 ? -9.903 -6.444 -17.562 1.00 94.56 238 LEU A CA 1
ATOM 1799 C C . LEU A 1 238 ? -11.089 -5.564 -17.970 1.00 94.56 238 LEU A C 1
ATOM 1801 O O . LEU A 1 238 ? -11.722 -5.773 -19.001 1.00 94.56 238 LEU A O 1
ATOM 1805 N N . GLN A 1 239 ? -11.402 -4.592 -17.120 1.00 94.69 239 GLN A N 1
ATOM 1806 C CA . GLN A 1 239 ? -12.500 -3.639 -17.296 1.00 94.69 239 GLN A CA 1
ATOM 1807 C C . GLN A 1 239 ? -11.972 -2.232 -17.584 1.00 94.69 239 GLN A C 1
ATOM 1809 O O . GLN A 1 239 ? -12.674 -1.433 -18.201 1.00 94.69 239 GLN A O 1
ATOM 1814 N N . ARG A 1 240 ? -10.750 -1.931 -17.130 1.00 89.44 240 ARG A N 1
ATOM 1815 C CA . ARG A 1 240 ? -10.083 -0.643 -17.300 1.00 89.44 240 ARG A CA 1
ATOM 1816 C C . ARG A 1 240 ? -8.587 -0.840 -17.552 1.00 89.44 240 ARG A C 1
ATOM 1818 O O . ARG A 1 240 ? -7.951 -1.598 -16.820 1.00 89.44 240 ARG A O 1
ATOM 1825 N N . LEU A 1 241 ? -8.083 -0.143 -18.571 1.00 84.56 241 LEU A N 1
ATOM 1826 C CA . LEU A 1 241 ? -6.685 -0.052 -18.997 1.00 84.56 241 LEU A CA 1
ATOM 1827 C C . LEU A 1 241 ? -6.285 1.426 -19.100 1.00 84.56 241 LEU A C 1
ATOM 1829 O O . LEU A 1 241 ? -7.153 2.206 -19.560 1.00 84.56 241 LEU A O 1
#

Foldseek 3Di:
DDDLDDDDLPDDLVNLLVSLVVCVVVVQLLSVLLVLVVVVVVPDDCVVNVVSCLVCVCRQWPLLSVVVVQWDFDDRRSAGQEIEGEFELPDPLLVNLVSRLPTPNQQQYAEYEYEYDCPPNAATENCNNLVCCLPRRHLNHQYYHYYDPVQVPDPDQAPLPDDLDDQRYQNDALCSVLNNQRHAYYEYRGQEPLRYNPDAHERARHAYYYYRYSHYPDDPDDDDPVNVNVVRHHYNRHNYD

Radius of gyration: 19.91 Å; chains: 1; bounding box: 43×33×63 Å